Protein AF-A0A6A5W0L9-F1 (afdb_monomer_lite)

Sequence (221 aa):
MARLLSVLLVLFHLSFSFGQDLVSASIAQDTSYLNQKECVKNCIWGSNDLMPGIGCSSPWINECLCRADQAPPASRFLTSCVRSGCGSSASDDISRAVSVYDGYCVGAGFTDAHGAPAETTPPNTDPQAPTVTQVTLVTETAKTGSASSQSSATSVLSIPPVTRHITSTIRVYPSETAQSPPRSAGLTQSDKIALILGLVIGLPGTVATIWMCCYAIRRRI

Structure (mmCIF, N/CA/C/O backbone):
data_AF-A0A6A5W0L9-F1
#
_entry.id   AF-A0A6A5W0L9-F1
#
loop_
_atom_site.group_PDB
_atom_site.id
_atom_site.type_symbol
_atom_site.label_atom_id
_atom_site.label_alt_id
_atom_site.label_comp_id
_atom_site.label_asym_id
_atom_site.label_entity_id
_atom_site.label_seq_id
_atom_site.pdbx_PDB_ins_code
_atom_site.Cartn_x
_atom_site.Cartn_y
_atom_site.Cartn_z
_atom_site.occupancy
_atom_site.B_iso_or_equiv
_atom_site.auth_seq_id
_atom_site.auth_comp_id
_atom_site.auth_asym_id
_atom_site.auth_atom_id
_atom_site.pdbx_PDB_model_num
ATOM 1 N N . MET A 1 1 ? -37.786 8.074 40.799 1.00 61.06 1 MET A N 1
ATOM 2 C CA . MET A 1 1 ? -36.362 8.356 40.492 1.00 61.06 1 MET A CA 1
ATOM 3 C C . MET A 1 1 ? -35.609 7.134 39.960 1.00 61.06 1 MET A C 1
ATOM 5 O O . MET A 1 1 ? -35.019 7.250 38.899 1.00 61.06 1 MET A O 1
ATOM 9 N N . ALA A 1 2 ? -35.693 5.949 40.585 1.00 65.06 2 ALA A N 1
ATOM 10 C CA . ALA A 1 2 ? -34.985 4.743 40.111 1.00 65.06 2 ALA A CA 1
ATOM 11 C C . ALA A 1 2 ? -35.317 4.311 38.662 1.00 65.06 2 ALA A C 1
ATOM 13 O O . ALA A 1 2 ? -34.423 3.941 37.912 1.00 65.06 2 ALA A O 1
ATOM 14 N N . ARG A 1 3 ? -36.583 4.428 38.228 1.00 68.19 3 ARG A N 1
ATOM 15 C CA . ARG A 1 3 ? -36.984 4.075 36.852 1.00 68.19 3 ARG A CA 1
ATOM 16 C C . ARG A 1 3 ? -36.471 5.041 35.779 1.00 68.19 3 ARG A C 1
ATOM 18 O O . ARG A 1 3 ? -36.248 4.615 34.657 1.00 68.19 3 ARG A O 1
ATOM 25 N N . LEU A 1 4 ? -36.239 6.309 36.129 1.00 69.19 4 LEU A N 1
ATOM 26 C CA . LEU A 1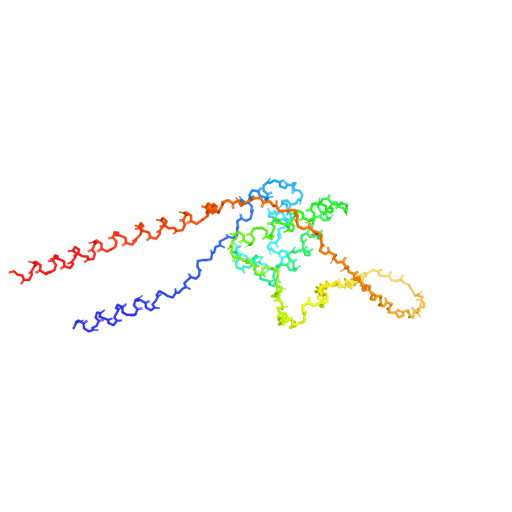 4 ? -35.675 7.301 35.206 1.00 69.19 4 LEU A CA 1
ATOM 27 C C . LEU A 1 4 ? -34.184 7.020 34.947 1.00 69.19 4 LEU A C 1
ATOM 29 O O . LEU A 1 4 ? -33.703 7.176 33.831 1.00 69.19 4 LEU A O 1
ATOM 33 N N . LEU A 1 5 ? -33.477 6.542 35.979 1.00 70.56 5 LEU A N 1
ATOM 34 C CA . LEU A 1 5 ? -32.054 6.208 35.920 1.00 70.56 5 LEU A CA 1
ATOM 35 C C . LEU A 1 5 ? -31.779 4.972 35.044 1.00 70.56 5 LEU A C 1
ATOM 37 O O . LEU A 1 5 ? -30.827 4.975 34.271 1.00 70.56 5 LEU A O 1
ATOM 41 N N . SER A 1 6 ? -32.633 3.941 35.115 1.00 71.88 6 SER A N 1
ATOM 42 C CA . SER A 1 6 ? -32.522 2.760 34.240 1.00 71.88 6 SER A CA 1
ATOM 43 C C . SER A 1 6 ? -32.757 3.093 32.767 1.00 71.88 6 SER A C 1
ATOM 45 O O . SER A 1 6 ? -32.060 2.558 31.914 1.00 71.88 6 SER A O 1
ATOM 47 N N . VAL A 1 7 ? -33.700 3.989 32.458 1.00 77.12 7 VAL A N 1
ATOM 48 C CA . VAL A 1 7 ? -33.964 4.410 31.070 1.00 77.12 7 VAL A CA 1
ATOM 49 C C . VAL A 1 7 ? -32.792 5.224 30.512 1.00 77.12 7 VAL A C 1
ATOM 51 O O . VAL A 1 7 ? -32.382 4.998 29.378 1.00 77.12 7 VAL A O 1
ATOM 54 N N . LEU A 1 8 ? -32.191 6.101 31.325 1.00 72.50 8 LEU A N 1
ATOM 55 C CA . LEU A 1 8 ? -30.981 6.847 30.958 1.00 72.50 8 LEU A CA 1
ATOM 56 C C . LEU A 1 8 ? -29.769 5.934 30.721 1.00 72.50 8 LEU A C 1
ATOM 58 O O . LEU A 1 8 ? -29.042 6.154 29.760 1.00 72.50 8 LEU A O 1
ATOM 62 N N . LEU A 1 9 ? -29.577 4.888 31.533 1.00 68.12 9 LEU A N 1
ATOM 63 C CA . LEU A 1 9 ? -28.501 3.906 31.333 1.00 68.12 9 LEU A CA 1
ATOM 64 C C . LEU A 1 9 ? -28.679 3.099 30.040 1.00 68.12 9 LEU A C 1
ATOM 66 O O . LEU A 1 9 ? -27.716 2.909 29.303 1.00 68.12 9 LEU A O 1
ATOM 70 N N . VAL A 1 10 ? -29.905 2.669 29.725 1.00 70.31 10 VAL A N 1
ATOM 71 C CA . VAL A 1 10 ? -30.193 1.942 28.476 1.00 70.31 10 VAL A CA 1
ATOM 72 C C . VAL A 1 10 ? -29.987 2.843 27.249 1.00 70.31 10 VAL A C 1
ATOM 74 O O . VAL A 1 10 ? -29.389 2.405 26.270 1.00 70.31 10 VAL A O 1
ATOM 77 N N . LEU A 1 11 ? -30.384 4.120 27.315 1.00 63.19 11 LEU A N 1
ATOM 78 C CA . LEU A 1 11 ? -30.130 5.109 26.255 1.00 63.19 11 LEU A CA 1
ATOM 79 C C . LEU A 1 11 ? -28.637 5.444 26.095 1.00 63.19 11 LEU A C 1
ATOM 81 O O . LEU A 1 11 ? -28.176 5.648 24.972 1.00 63.19 11 LEU A O 1
ATOM 85 N N . PHE A 1 12 ? -27.864 5.439 27.185 1.00 59.56 12 PHE A N 1
ATOM 86 C CA . PHE A 1 12 ? -26.412 5.637 27.138 1.00 59.56 12 PHE A CA 1
ATOM 87 C C . PHE A 1 12 ? -25.694 4.434 26.503 1.00 59.56 12 PHE A C 1
ATOM 89 O O . PHE A 1 12 ? -24.759 4.616 25.729 1.00 59.56 12 PHE A O 1
ATOM 96 N N . HIS A 1 13 ? -26.180 3.209 26.742 1.00 53.19 13 HIS A N 1
ATOM 97 C CA . HIS A 1 13 ? -25.672 2.002 26.080 1.00 53.19 13 HIS A CA 1
ATOM 98 C C . HIS A 1 13 ? -26.071 1.903 24.597 1.00 53.19 13 HIS A C 1
ATOM 100 O O . HIS A 1 13 ? -25.273 1.423 23.799 1.00 53.19 13 HIS A O 1
ATOM 106 N N . LEU A 1 14 ? -27.250 2.399 24.203 1.00 51.88 14 LEU A N 1
ATOM 107 C CA . LEU A 1 14 ? -27.669 2.475 22.790 1.00 51.88 14 LEU A CA 1
ATOM 108 C C . LEU A 1 14 ? -26.898 3.542 21.990 1.00 51.88 14 LEU A C 1
ATOM 110 O O . LEU A 1 14 ? -26.767 3.427 20.774 1.00 51.88 14 LEU A O 1
ATOM 114 N N . SER A 1 15 ? -26.355 4.557 22.668 1.00 48.75 15 SER A N 1
ATOM 115 C CA . SER A 1 15 ? -25.522 5.602 22.052 1.00 48.75 15 SER A CA 1
ATOM 116 C C . SER A 1 15 ? -24.094 5.143 21.743 1.00 48.75 15 SER A C 1
ATOM 118 O O . SER A 1 15 ? -23.400 5.814 20.984 1.00 48.75 15 SER A O 1
ATOM 120 N N . PHE A 1 16 ? -23.659 3.986 22.262 1.00 45.16 16 PHE A N 1
ATOM 121 C CA . PHE A 1 16 ? -22.424 3.321 21.829 1.00 45.16 16 PHE A CA 1
ATOM 122 C C . PHE A 1 16 ? -22.674 2.603 20.493 1.00 45.16 16 PHE A C 1
ATOM 124 O O . PHE A 1 16 ? -22.511 1.396 20.338 1.00 45.16 16 PHE A O 1
ATOM 131 N N . SER A 1 17 ? -23.162 3.369 19.519 1.00 46.75 17 SER A N 1
ATOM 132 C CA . SER A 1 17 ? -23.171 2.957 18.126 1.00 46.75 17 SER A CA 1
ATOM 133 C C . SER A 1 17 ? -21.722 2.777 17.692 1.00 46.75 17 SER A C 1
ATOM 135 O O . SER A 1 17 ? -20.875 3.607 18.014 1.00 46.75 17 SER A O 1
ATOM 137 N N . PHE A 1 18 ? -21.453 1.675 16.998 1.00 47.88 18 PHE A N 1
ATOM 138 C CA . PHE A 1 18 ? -20.176 1.329 16.388 1.00 47.88 18 PHE A CA 1
ATOM 139 C C . PHE A 1 18 ? -19.657 2.496 15.535 1.00 47.88 18 PHE A C 1
ATOM 141 O O . PHE A 1 18 ? -19.944 2.585 14.343 1.00 47.88 18 PHE A O 1
ATOM 148 N N . GLY A 1 19 ? -18.889 3.406 16.134 1.00 47.59 19 GLY A N 1
ATOM 149 C CA . GLY A 1 19 ? -17.896 4.149 15.382 1.00 47.59 19 GLY A CA 1
ATOM 150 C C . GLY A 1 19 ? -16.931 3.089 14.891 1.00 47.59 19 GLY A C 1
ATOM 151 O O . GLY A 1 19 ? -16.200 2.522 15.697 1.00 47.59 19 GLY A O 1
ATOM 152 N N . GLN A 1 20 ? -17.011 2.719 13.614 1.00 52.75 20 GLN A N 1
ATOM 153 C CA . GLN A 1 20 ? -15.938 1.935 13.029 1.00 52.75 20 GLN A CA 1
ATOM 154 C C . GLN A 1 20 ? -14.685 2.781 13.208 1.00 52.75 20 GLN A C 1
ATOM 156 O O . GLN A 1 20 ? -14.628 3.896 12.687 1.00 52.75 20 GLN A O 1
ATOM 161 N N . ASP A 1 21 ? -13.753 2.305 14.033 1.00 63.34 21 ASP A N 1
ATOM 162 C CA . ASP A 1 21 ? -12.452 2.933 14.195 1.00 63.34 21 ASP A CA 1
ATOM 163 C C . ASP A 1 21 ? -11.832 2.996 12.802 1.00 63.34 21 ASP A C 1
ATOM 165 O O . ASP A 1 21 ? -11.384 1.993 12.246 1.00 63.34 21 ASP A O 1
ATOM 169 N N . LEU A 1 22 ? -11.902 4.176 12.187 1.00 77.88 22 LEU A N 1
ATOM 170 C CA . LEU A 1 22 ? -11.344 4.415 10.872 1.00 77.88 22 LEU A CA 1
ATOM 171 C C . LEU A 1 22 ? -9.829 4.326 11.012 1.00 77.88 22 LEU A C 1
ATOM 173 O O . LEU A 1 22 ? -9.172 5.267 11.455 1.00 77.88 22 LEU A O 1
ATOM 177 N N . VAL A 1 23 ? -9.282 3.163 10.667 1.00 90.50 23 VAL A N 1
ATOM 178 C CA . VAL A 1 23 ? -7.841 2.941 10.700 1.00 90.50 23 VAL A CA 1
ATOM 179 C C . VAL A 1 23 ? -7.221 3.688 9.527 1.00 90.50 23 VAL A C 1
ATOM 181 O O . VAL A 1 23 ? -7.486 3.383 8.359 1.00 90.50 23 VAL A O 1
ATOM 184 N N . SER A 1 24 ? -6.398 4.684 9.849 1.00 93.25 24 SER A N 1
ATOM 185 C CA . SER A 1 24 ? -5.628 5.430 8.860 1.00 93.25 24 SER A CA 1
ATOM 186 C C . SER A 1 24 ? -4.713 4.501 8.069 1.00 93.25 24 SER A C 1
ATOM 188 O O . SER A 1 24 ? -4.060 3.620 8.636 1.00 93.25 24 SER A O 1
ATOM 190 N N . ALA A 1 25 ? -4.624 4.745 6.766 1.00 94.38 25 ALA A N 1
ATOM 191 C CA . ALA A 1 25 ? -3.699 4.041 5.902 1.00 94.38 25 ALA A CA 1
ATOM 192 C C . ALA A 1 25 ? -2.249 4.405 6.246 1.00 94.38 25 ALA A C 1
ATOM 194 O O . ALA A 1 25 ? -1.891 5.560 6.479 1.00 94.38 25 ALA A O 1
ATOM 195 N N . SER A 1 26 ? -1.425 3.369 6.324 1.00 94.94 26 SER A N 1
ATOM 196 C CA . SER A 1 26 ? -0.083 3.382 6.908 1.00 94.94 26 SER A CA 1
ATOM 197 C C . SER A 1 26 ? 0.909 2.549 6.097 1.00 94.94 26 SER A C 1
ATOM 199 O O . SER A 1 26 ? 1.955 2.162 6.611 1.00 94.94 26 SER A O 1
ATOM 201 N N . ILE A 1 27 ? 0.618 2.305 4.816 1.00 95.12 27 ILE A N 1
ATOM 202 C CA . ILE A 1 27 ? 1.470 1.517 3.911 1.00 95.12 27 ILE A CA 1
ATOM 203 C C . ILE A 1 27 ? 2.907 2.052 3.836 1.00 95.12 27 ILE A C 1
ATOM 205 O O . ILE A 1 27 ? 3.847 1.274 3.722 1.00 95.12 27 ILE A O 1
ATOM 209 N N . ALA A 1 28 ? 3.105 3.363 4.011 1.00 94.94 28 ALA A N 1
ATOM 210 C CA . ALA A 1 28 ? 4.432 3.975 4.064 1.00 94.94 28 ALA A CA 1
ATOM 211 C C . ALA A 1 28 ? 5.293 3.541 5.266 1.00 94.94 28 ALA A C 1
ATOM 213 O O . ALA A 1 28 ? 6.505 3.757 5.266 1.00 94.94 28 ALA A O 1
ATOM 214 N N . GLN A 1 29 ? 4.677 2.963 6.299 1.00 94.81 29 GLN A N 1
ATOM 215 C CA . GLN A 1 29 ? 5.356 2.407 7.471 1.00 94.81 29 GLN A CA 1
ATOM 216 C C . GLN A 1 29 ? 5.641 0.904 7.317 1.00 94.81 29 GLN A C 1
ATOM 218 O O . GLN A 1 29 ? 6.328 0.326 8.159 1.00 94.81 29 GLN A O 1
ATOM 223 N N . ASP A 1 30 ? 5.134 0.260 6.260 1.00 93.88 30 ASP A N 1
ATOM 224 C CA . ASP A 1 30 ? 5.372 -1.159 6.017 1.00 93.88 30 ASP A CA 1
ATOM 225 C C . ASP A 1 30 ? 6.822 -1.407 5.573 1.00 93.88 30 ASP A C 1
ATOM 227 O O . ASP A 1 30 ? 7.390 -0.687 4.745 1.00 93.88 30 ASP A O 1
ATOM 231 N N . THR A 1 31 ? 7.440 -2.468 6.093 1.00 94.88 31 THR A N 1
ATOM 232 C CA . THR A 1 31 ? 8.831 -2.810 5.749 1.00 94.88 31 THR A CA 1
ATOM 233 C C . THR A 1 31 ? 8.986 -3.123 4.256 1.00 94.88 31 THR A C 1
ATOM 235 O O . THR A 1 31 ? 10.006 -2.791 3.646 1.00 94.88 31 THR A O 1
ATOM 238 N N . SER A 1 32 ? 7.966 -3.713 3.635 1.00 93.44 32 SER A N 1
ATOM 239 C CA . SER A 1 32 ? 7.950 -4.045 2.209 1.00 93.44 32 SER A CA 1
ATOM 240 C C . SER A 1 32 ? 7.946 -2.789 1.343 1.00 93.44 32 SER A C 1
ATOM 242 O O . SER A 1 32 ? 8.598 -2.787 0.299 1.00 93.44 32 SER A O 1
ATOM 244 N N . TYR A 1 33 ? 7.285 -1.715 1.791 1.00 96.56 33 TYR A N 1
ATOM 245 C CA . TYR A 1 33 ? 7.349 -0.391 1.167 1.00 96.56 33 TYR A CA 1
ATOM 246 C C . TYR A 1 33 ? 8.732 0.250 1.345 1.00 96.56 33 TYR A C 1
ATOM 248 O O . TYR A 1 33 ? 9.332 0.729 0.378 1.00 96.56 33 TYR A O 1
ATOM 256 N N . LEU A 1 34 ? 9.284 0.220 2.564 1.00 96.19 34 LEU A N 1
ATOM 257 C CA . LEU A 1 34 ? 10.583 0.836 2.868 1.00 96.19 34 LEU A CA 1
ATOM 258 C C . LEU A 1 34 ? 11.739 0.231 2.055 1.00 96.19 34 LEU A C 1
ATOM 260 O O . LEU A 1 34 ? 12.687 0.947 1.723 1.00 96.19 34 LEU A O 1
ATOM 264 N N . ASN A 1 35 ? 11.629 -1.040 1.671 1.00 96.69 35 ASN A N 1
ATOM 265 C CA . ASN A 1 35 ? 12.611 -1.740 0.840 1.00 96.69 35 ASN A CA 1
ATOM 266 C C . ASN A 1 35 ? 12.468 -1.484 -0.674 1.00 96.69 35 ASN A C 1
ATOM 268 O O . ASN A 1 35 ? 13.272 -1.997 -1.455 1.00 96.69 35 ASN A O 1
ATOM 272 N N . GLN A 1 36 ? 11.473 -0.707 -1.116 1.00 96.62 36 GLN A N 1
ATOM 273 C CA . GLN A 1 36 ? 11.304 -0.390 -2.535 1.00 96.62 36 GLN A CA 1
ATOM 274 C C . GLN A 1 36 ? 12.261 0.705 -3.023 1.00 96.62 36 GLN A C 1
ATOM 276 O O . GLN A 1 36 ? 12.764 1.532 -2.257 1.00 96.62 36 GLN A O 1
ATOM 281 N N . LYS A 1 37 ? 12.467 0.737 -4.344 1.00 96.44 37 LYS A N 1
ATOM 282 C CA . LYS A 1 37 ? 13.129 1.856 -5.027 1.00 96.44 37 LYS A CA 1
ATOM 283 C C . LYS A 1 37 ? 12.310 3.135 -4.867 1.00 96.44 37 LYS A C 1
ATOM 285 O O . LYS A 1 37 ? 11.084 3.092 -4.796 1.00 96.44 37 LYS A O 1
ATOM 290 N N . GLU A 1 38 ? 12.983 4.277 -4.928 1.00 96.56 38 GLU A N 1
ATOM 291 C CA . GLU A 1 38 ? 12.345 5.587 -4.765 1.00 96.56 38 GLU A CA 1
ATOM 292 C C . GLU A 1 38 ? 11.230 5.853 -5.787 1.00 96.56 38 GLU A C 1
ATOM 294 O O . GLU A 1 38 ? 10.170 6.369 -5.450 1.00 96.56 38 GLU A O 1
ATOM 299 N N . CYS A 1 39 ? 11.417 5.428 -7.038 1.00 96.62 39 CYS A N 1
ATOM 300 C CA . CYS A 1 39 ? 10.395 5.578 -8.073 1.00 96.62 39 CYS A CA 1
ATOM 301 C C . CYS A 1 39 ? 9.110 4.778 -7.766 1.00 96.62 39 CYS A C 1
ATOM 303 O O . CYS A 1 39 ? 8.020 5.239 -8.086 1.00 96.62 39 CYS A O 1
ATOM 305 N N . VAL A 1 40 ? 9.222 3.621 -7.098 1.00 97.56 40 VAL A N 1
ATOM 306 C CA . VAL A 1 40 ? 8.075 2.808 -6.657 1.00 97.56 40 VAL A CA 1
ATOM 307 C C . VAL A 1 40 ? 7.427 3.430 -5.425 1.00 97.56 40 VAL A C 1
ATOM 309 O O . VAL A 1 40 ? 6.205 3.549 -5.374 1.00 97.56 40 VAL A O 1
ATOM 312 N N . LYS A 1 41 ? 8.233 3.886 -4.458 1.00 97.25 41 LYS A N 1
ATOM 313 C CA . LYS A 1 41 ? 7.742 4.597 -3.269 1.00 97.25 41 LYS A CA 1
ATOM 314 C C . LYS A 1 41 ? 6.883 5.797 -3.652 1.00 97.25 41 LYS A C 1
ATOM 316 O O . LYS A 1 41 ? 5.773 5.928 -3.151 1.00 97.25 41 LYS A O 1
ATOM 321 N N . ASN A 1 42 ? 7.333 6.582 -4.631 1.00 96.50 42 ASN A N 1
ATOM 322 C CA . ASN A 1 42 ? 6.590 7.733 -5.145 1.00 96.50 42 ASN A CA 1
ATOM 323 C C . ASN A 1 42 ? 5.235 7.392 -5.779 1.00 96.50 42 ASN A C 1
ATOM 325 O O . ASN A 1 42 ? 4.367 8.263 -5.809 1.00 96.50 42 ASN A O 1
ATOM 329 N N . CYS A 1 43 ? 5.067 6.165 -6.279 1.00 97.56 43 CYS A N 1
ATOM 330 C CA . CYS A 1 43 ? 3.805 5.660 -6.820 1.00 97.56 43 CYS A CA 1
ATOM 331 C C . CYS A 1 43 ? 2.870 5.084 -5.757 1.00 97.56 43 CYS A C 1
ATOM 333 O O . CYS A 1 43 ? 1.664 5.045 -5.960 1.00 97.56 43 CYS A O 1
ATOM 335 N N . ILE A 1 44 ? 3.414 4.576 -4.650 1.00 96.44 44 ILE A N 1
ATOM 336 C CA . ILE A 1 44 ? 2.606 3.985 -3.579 1.00 96.44 44 ILE A CA 1
ATOM 337 C C . ILE A 1 44 ? 2.179 5.057 -2.577 1.00 96.44 44 ILE A C 1
ATOM 339 O O . ILE A 1 44 ? 1.033 5.048 -2.146 1.00 96.44 44 ILE A O 1
ATOM 343 N N . TRP A 1 45 ? 3.100 5.945 -2.190 1.00 94.00 45 TRP A N 1
ATOM 344 C CA . TRP A 1 45 ? 2.890 6.941 -1.140 1.00 94.00 45 TRP A CA 1
ATOM 345 C C . TRP A 1 45 ? 3.846 8.136 -1.300 1.00 94.00 45 TRP A C 1
ATOM 347 O O . TRP A 1 45 ? 4.794 8.321 -0.533 1.00 94.00 45 TRP A O 1
ATOM 357 N N . GLY A 1 46 ? 3.633 8.943 -2.341 1.00 90.06 46 GLY A N 1
ATOM 358 C CA . GLY A 1 46 ? 4.490 10.094 -2.647 1.00 90.06 46 GLY A CA 1
ATOM 359 C C . GLY A 1 46 ? 3.833 11.103 -3.583 1.00 90.06 46 GLY A C 1
ATOM 360 O O . GLY A 1 46 ? 2.659 11.417 -3.435 1.00 90.06 46 GLY A O 1
ATOM 361 N N . SER A 1 47 ? 4.579 11.659 -4.542 1.00 86.69 47 SER A N 1
ATOM 362 C CA . SER A 1 47 ? 4.029 12.690 -5.443 1.00 86.69 47 SER A CA 1
ATOM 363 C C . SER A 1 47 ? 2.976 12.162 -6.423 1.00 86.69 47 SER A C 1
ATOM 365 O O . SER A 1 47 ? 2.105 12.923 -6.834 1.00 86.69 47 SER A O 1
ATOM 367 N N . ASN A 1 48 ? 3.042 10.878 -6.788 1.00 89.38 48 ASN A N 1
ATOM 368 C CA . ASN A 1 48 ? 2.058 10.202 -7.635 1.00 89.38 48 ASN A CA 1
ATOM 369 C C . ASN A 1 48 ? 1.301 9.175 -6.788 1.00 89.38 48 ASN A C 1
ATOM 371 O O . ASN A 1 48 ? 1.329 7.982 -7.074 1.00 89.38 48 ASN A O 1
ATOM 375 N N . ASP A 1 49 ? 0.711 9.656 -5.697 1.00 92.25 49 A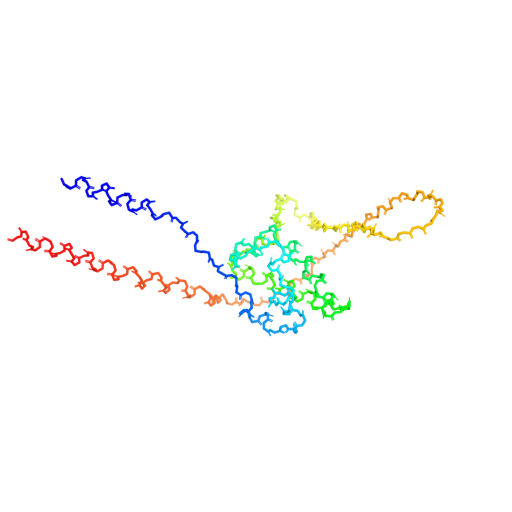SP A N 1
ATOM 376 C CA . ASP A 1 49 ? 0.130 8.830 -4.646 1.00 92.25 49 ASP A CA 1
ATOM 377 C C . ASP A 1 49 ? -0.995 7.914 -5.155 1.00 92.25 49 ASP A C 1
ATOM 379 O O . ASP A 1 49 ? -1.875 8.326 -5.921 1.00 92.25 49 ASP A O 1
ATOM 383 N N . LEU A 1 50 ? -0.975 6.670 -4.679 1.00 96.31 50 LEU A N 1
ATOM 384 C CA . LEU A 1 50 ? -1.951 5.642 -5.006 1.00 96.31 50 LEU A CA 1
ATOM 385 C C . LEU A 1 50 ? -3.357 6.053 -4.573 1.00 96.31 50 LEU A C 1
ATOM 387 O O . LEU A 1 50 ? -4.302 5.867 -5.335 1.00 96.31 50 LEU A O 1
ATOM 391 N N . MET A 1 51 ? -3.489 6.640 -3.380 1.00 95.88 51 MET A N 1
ATOM 392 C CA . MET A 1 51 ? -4.779 7.008 -2.788 1.00 95.88 51 MET A CA 1
ATOM 393 C C . MET A 1 51 ? -5.638 7.891 -3.710 1.00 95.88 51 MET A C 1
ATOM 395 O O . MET A 1 51 ? -6.723 7.457 -4.109 1.00 95.88 51 MET A O 1
ATOM 399 N N . PRO A 1 52 ? -5.187 9.088 -4.127 1.00 95.75 52 PRO A N 1
ATOM 400 C CA . PRO A 1 52 ? -5.935 9.884 -5.094 1.00 95.75 52 PRO A CA 1
ATOM 401 C C . PRO A 1 52 ? -6.015 9.200 -6.467 1.00 95.75 52 PRO A C 1
ATOM 403 O O . PRO A 1 52 ? -7.019 9.359 -7.162 1.00 95.75 52 PRO A O 1
ATOM 406 N N . GLY A 1 53 ? -5.004 8.409 -6.843 1.00 95.06 53 GLY A N 1
ATOM 407 C CA . GLY A 1 53 ? -4.958 7.655 -8.098 1.00 95.06 53 GLY A CA 1
ATOM 408 C C . GLY A 1 53 ? -6.093 6.645 -8.284 1.00 95.06 53 GLY A C 1
ATOM 409 O O . GLY A 1 53 ? -6.524 6.410 -9.414 1.00 95.06 53 GLY A O 1
ATOM 410 N N . ILE A 1 54 ? -6.613 6.093 -7.186 1.00 95.94 54 ILE A N 1
ATOM 411 C CA . ILE A 1 54 ? -7.760 5.168 -7.172 1.00 95.94 54 ILE A CA 1
ATOM 412 C C . ILE A 1 54 ? -9.071 5.837 -6.728 1.00 95.94 54 ILE A C 1
ATOM 414 O O . ILE A 1 54 ? -10.095 5.175 -6.573 1.00 95.94 54 ILE A O 1
ATOM 418 N N . GLY A 1 55 ? -9.067 7.162 -6.554 1.00 95.69 55 GLY A N 1
ATOM 419 C CA . GLY A 1 55 ? -10.251 7.934 -6.175 1.00 95.69 55 GLY A CA 1
ATOM 420 C C . GLY A 1 55 ? -10.541 7.967 -4.672 1.00 95.69 55 GLY A C 1
ATOM 421 O O . GLY A 1 55 ? -11.629 8.385 -4.277 1.00 95.69 55 GLY A O 1
ATOM 422 N N . CYS A 1 56 ? -9.589 7.569 -3.826 1.00 95.12 56 CYS A N 1
ATOM 423 C CA . CYS A 1 56 ? -9.698 7.773 -2.387 1.00 95.12 56 CYS A CA 1
ATOM 424 C C . CYS A 1 56 ? -9.391 9.228 -2.017 1.00 95.12 56 CYS A C 1
ATOM 426 O O . CYS A 1 56 ? -8.374 9.799 -2.411 1.00 95.12 56 CYS A O 1
ATOM 428 N N . SER A 1 57 ? -10.270 9.832 -1.218 1.00 93.94 57 SER A N 1
ATOM 429 C CA . SER A 1 57 ? -10.100 11.181 -0.676 1.00 93.94 57 SER A CA 1
ATOM 430 C C . SER A 1 57 ? -9.590 11.154 0.765 1.00 93.94 57 SER A C 1
ATOM 432 O O . SER A 1 57 ? -9.672 10.139 1.448 1.00 93.94 57 SER A O 1
ATOM 434 N N . SER A 1 58 ? -9.088 12.293 1.246 1.00 90.81 58 SER A N 1
ATOM 435 C CA . SER A 1 58 ? -8.776 12.474 2.669 1.00 90.81 58 SER A CA 1
ATOM 436 C C . SER A 1 58 ? -10.058 12.383 3.523 1.00 90.81 58 SER A C 1
ATOM 438 O O . SER A 1 58 ? -11.075 12.949 3.107 1.00 90.81 58 SER A O 1
ATOM 440 N N . PRO A 1 59 ? -10.042 11.716 4.695 1.00 91.69 59 PRO A N 1
ATOM 441 C CA . PRO A 1 59 ? -8.886 11.089 5.343 1.00 91.69 59 PRO A CA 1
ATOM 442 C C . PRO A 1 59 ? -8.457 9.779 4.670 1.00 91.69 59 PRO A C 1
ATOM 444 O O . PRO A 1 59 ? -9.284 8.976 4.249 1.00 91.69 59 PRO A O 1
ATOM 447 N N . TRP A 1 60 ? -7.145 9.551 4.593 1.00 93.75 60 TRP A N 1
ATOM 448 C CA . TRP A 1 60 ? -6.593 8.336 4.002 1.00 93.75 60 TRP A CA 1
ATOM 449 C C . TRP A 1 60 ? -6.768 7.152 4.949 1.00 93.75 60 TRP A C 1
ATOM 451 O O . TRP A 1 60 ? -6.067 7.046 5.953 1.00 93.75 60 TRP A O 1
ATOM 461 N N . ILE A 1 61 ? -7.717 6.276 4.632 1.00 95.31 61 ILE A N 1
ATOM 462 C CA . ILE A 1 61 ? -8.155 5.162 5.481 1.00 95.31 61 ILE A CA 1
ATOM 463 C C . ILE A 1 61 ? -8.050 3.828 4.743 1.00 95.31 61 ILE A C 1
ATOM 465 O O . ILE A 1 61 ? -8.236 3.765 3.522 1.00 95.31 61 ILE A O 1
ATOM 469 N N . ASN A 1 62 ? -7.818 2.753 5.496 1.00 94.38 62 ASN A N 1
ATOM 470 C CA . ASN A 1 62 ? -7.715 1.399 4.943 1.00 94.38 62 ASN A CA 1
ATOM 471 C C . ASN A 1 62 ? -9.000 0.933 4.267 1.00 94.38 62 ASN A C 1
ATOM 473 O O . ASN A 1 62 ? -8.934 0.281 3.233 1.00 94.38 62 ASN A O 1
ATOM 477 N N . GLU A 1 63 ? -10.155 1.350 4.784 1.00 93.06 63 GLU A N 1
ATOM 478 C CA . GLU A 1 63 ? -11.465 1.025 4.210 1.00 93.06 63 GLU A CA 1
ATOM 479 C C . GLU A 1 63 ? -11.617 1.497 2.755 1.00 93.06 63 GLU A C 1
ATOM 481 O O . GLU A 1 63 ? -12.338 0.891 1.968 1.00 93.06 63 GLU A O 1
ATOM 486 N N . CYS A 1 64 ? -10.937 2.582 2.369 1.00 94.69 64 CYS A N 1
ATOM 487 C CA . CYS A 1 64 ? -10.902 3.001 0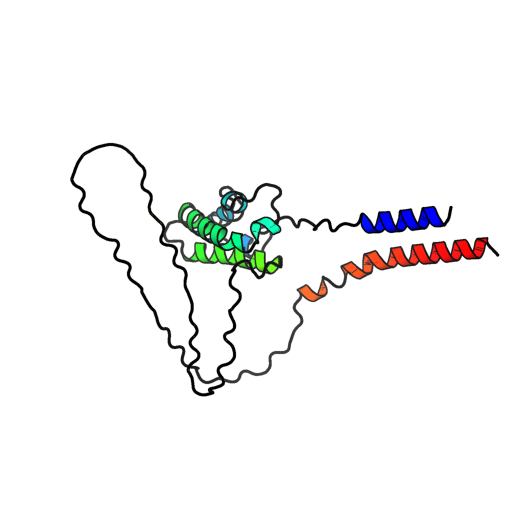.973 1.00 94.69 64 CYS A CA 1
ATOM 488 C C . CYS A 1 64 ? -9.778 2.300 0.213 1.00 94.69 64 CYS A C 1
ATOM 490 O O . CYS A 1 64 ? -10.019 1.757 -0.855 1.00 94.69 64 CYS A O 1
ATOM 492 N N . LEU A 1 65 ? -8.562 2.277 0.765 1.00 95.25 65 LEU A N 1
ATOM 493 C CA . LEU A 1 65 ? -7.392 1.734 0.075 1.00 95.25 65 LEU A CA 1
ATOM 494 C C . LEU A 1 65 ? -7.528 0.237 -0.254 1.00 95.25 65 LEU A C 1
ATOM 496 O O . LEU A 1 65 ? -7.143 -0.200 -1.336 1.00 95.25 65 LEU A O 1
ATOM 500 N N . CYS A 1 66 ? -8.065 -0.542 0.682 1.00 95.88 66 CYS A N 1
ATOM 501 C CA . CYS A 1 66 ? -8.001 -2.002 0.686 1.00 95.88 66 CYS A CA 1
ATOM 502 C C . CYS A 1 66 ? -9.332 -2.697 0.394 1.00 95.88 66 CYS A C 1
ATOM 504 O O . CYS A 1 66 ? -9.457 -3.909 0.568 1.00 95.88 66 CYS A O 1
ATOM 506 N N . ARG A 1 67 ? -10.336 -1.948 -0.065 1.00 93.50 67 ARG A N 1
ATOM 507 C CA . ARG A 1 67 ? -11.626 -2.518 -0.454 1.00 93.50 67 ARG A CA 1
ATOM 508 C C . ARG A 1 67 ? -11.468 -3.445 -1.666 1.00 93.50 67 ARG A C 1
ATOM 510 O O . ARG A 1 67 ? -10.650 -3.196 -2.547 1.00 93.50 67 ARG A O 1
ATOM 517 N N . ALA A 1 68 ? -12.272 -4.501 -1.739 1.00 90.75 68 ALA A N 1
ATOM 518 C CA . ALA A 1 68 ? -12.191 -5.511 -2.803 1.00 90.75 68 ALA A CA 1
ATOM 519 C C . ALA A 1 68 ? -12.323 -4.942 -4.231 1.00 90.75 68 ALA A C 1
ATOM 521 O O . ALA A 1 68 ? -11.647 -5.373 -5.161 1.00 90.75 68 ALA A O 1
ATOM 522 N N . ASP A 1 69 ? -13.174 -3.936 -4.419 1.00 91.00 69 ASP A N 1
ATOM 523 C CA . ASP A 1 69 ? -13.356 -3.224 -5.691 1.00 91.00 69 ASP A CA 1
ATOM 524 C C . ASP A 1 69 ? -12.184 -2.292 -6.040 1.00 91.00 69 ASP A C 1
ATOM 526 O O . ASP A 1 69 ? -12.103 -1.822 -7.176 1.00 91.00 69 ASP A O 1
ATOM 530 N N . GLN A 1 70 ? -11.277 -2.030 -5.095 1.00 94.50 70 GLN A N 1
ATOM 531 C CA . GLN A 1 70 ? -10.157 -1.104 -5.256 1.00 94.50 70 GLN A CA 1
ATOM 532 C C . GLN A 1 70 ? -8.864 -1.776 -5.704 1.00 94.50 70 GLN A C 1
ATOM 534 O O . GLN A 1 70 ? -8.019 -1.095 -6.287 1.00 94.50 70 GLN A O 1
ATOM 539 N N . ALA A 1 71 ? -8.723 -3.098 -5.577 1.00 93.50 71 ALA A N 1
ATOM 540 C CA . ALA A 1 71 ? -7.510 -3.748 -6.067 1.00 93.50 71 ALA A CA 1
ATOM 541 C C . ALA A 1 71 ? -7.334 -3.675 -7.592 1.00 93.50 71 ALA A C 1
ATOM 543 O O . ALA A 1 71 ? -6.219 -3.381 -8.032 1.00 93.50 71 ALA A O 1
ATOM 544 N N . PRO A 1 72 ? -8.369 -3.858 -8.444 1.00 94.69 72 P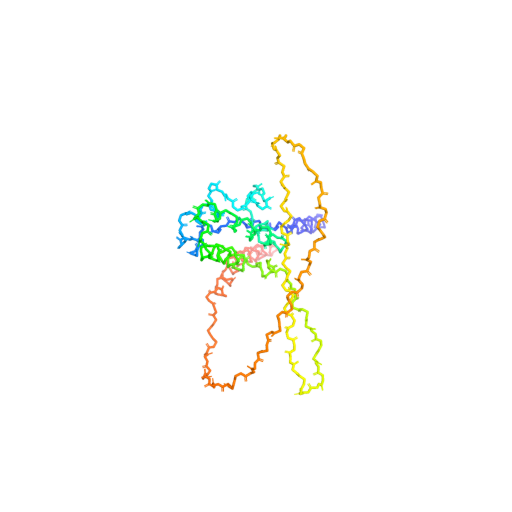RO A N 1
ATOM 545 C CA . PRO A 1 72 ? -8.177 -3.705 -9.885 1.00 94.69 72 PRO A CA 1
ATOM 546 C C . PRO A 1 72 ? -7.797 -2.267 -10.299 1.00 94.69 72 PRO A C 1
ATOM 548 O O . PRO A 1 72 ? -6.882 -2.103 -11.114 1.00 94.69 72 PRO A O 1
ATOM 551 N N . PRO A 1 73 ? -8.436 -1.196 -9.777 1.00 96.44 73 PRO A N 1
ATOM 552 C CA . PRO A 1 73 ? -7.943 0.175 -9.927 1.00 96.44 73 PRO A CA 1
ATOM 553 C C . PRO A 1 73 ? -6.511 0.376 -9.417 1.00 96.44 73 PRO A C 1
ATOM 555 O O . PRO A 1 73 ? -5.697 0.940 -10.149 1.00 96.44 73 PRO A O 1
ATOM 558 N N . ALA A 1 74 ? -6.177 -0.125 -8.224 1.00 96.69 74 ALA A N 1
ATOM 559 C CA . ALA A 1 74 ? -4.854 0.029 -7.623 1.00 96.69 74 ALA A CA 1
ATOM 560 C C . ALA A 1 74 ? -3.758 -0.633 -8.459 1.00 96.69 74 ALA A C 1
ATOM 562 O O . ALA A 1 74 ? -2.761 0.005 -8.792 1.00 96.69 74 ALA A O 1
ATOM 563 N N . SER A 1 75 ? -3.971 -1.873 -8.894 1.00 96.06 75 SER A N 1
ATOM 564 C CA . SER A 1 75 ? -3.030 -2.598 -9.750 1.00 96.06 75 SER A CA 1
ATOM 565 C C . SER A 1 75 ? -2.800 -1.888 -11.091 1.00 96.06 75 SER A C 1
ATOM 567 O O . SER A 1 75 ? -1.655 -1.723 -11.533 1.00 96.06 75 SER A O 1
ATOM 569 N N . ARG A 1 76 ? -3.873 -1.379 -11.720 1.00 97.31 76 ARG A N 1
ATOM 570 C CA . ARG A 1 76 ? -3.777 -0.586 -12.959 1.00 97.31 76 ARG A CA 1
ATOM 571 C C . ARG A 1 76 ? -3.007 0.715 -12.738 1.00 97.31 76 ARG A C 1
ATOM 573 O O . ARG A 1 76 ? -2.122 1.038 -13.537 1.00 97.31 76 ARG A O 1
ATOM 580 N N . PHE A 1 77 ? -3.304 1.429 -11.654 1.00 97.94 77 PHE A N 1
ATOM 581 C CA . PHE A 1 77 ? -2.608 2.659 -11.294 1.00 97.94 77 PHE A CA 1
ATOM 582 C C . PHE A 1 77 ? -1.116 2.410 -11.053 1.00 97.94 77 PHE A C 1
ATOM 584 O O . PHE A 1 77 ? -0.285 3.048 -11.700 1.00 97.94 77 PHE A O 1
ATOM 591 N N . LEU A 1 78 ? -0.765 1.442 -10.201 1.00 97.62 78 LEU A N 1
ATOM 592 C CA . LEU A 1 78 ? 0.625 1.103 -9.881 1.00 97.62 78 LEU A CA 1
ATOM 593 C C . LEU A 1 78 ? 1.396 0.674 -11.128 1.00 97.62 78 LEU A C 1
ATOM 595 O O . LEU A 1 78 ? 2.508 1.146 -11.351 1.00 97.62 78 LEU A O 1
ATOM 599 N N . THR A 1 79 ? 0.790 -0.139 -11.995 1.00 96.62 79 THR A N 1
ATOM 600 C CA . THR A 1 79 ? 1.399 -0.531 -13.274 1.00 96.62 79 THR A CA 1
ATOM 601 C C . THR A 1 79 ? 1.726 0.687 -14.137 1.00 96.62 79 THR A C 1
ATOM 603 O O . THR A 1 79 ? 2.831 0.790 -14.675 1.00 96.62 79 THR A O 1
ATOM 606 N N . SER A 1 80 ? 0.783 1.622 -14.275 1.00 97.19 80 SER A N 1
ATOM 607 C CA . SER A 1 80 ? 0.975 2.833 -15.077 1.00 97.19 80 SER A CA 1
ATOM 608 C C . SER A 1 80 ? 2.010 3.773 -14.455 1.00 97.19 80 SER A C 1
ATOM 610 O O . SER A 1 80 ? 2.923 4.234 -15.143 1.00 97.19 80 SER A O 1
ATOM 612 N N . CYS A 1 81 ? 1.904 4.025 -13.150 1.00 97.75 81 CYS A N 1
ATOM 613 C CA . CYS A 1 81 ? 2.802 4.919 -12.433 1.00 97.75 81 CYS A CA 1
ATOM 614 C C . CYS A 1 81 ? 4.238 4.388 -12.445 1.00 97.75 81 CYS A C 1
ATOM 616 O O . CYS A 1 81 ? 5.155 5.121 -12.809 1.00 97.75 81 CYS A O 1
ATOM 618 N N . VAL A 1 82 ? 4.442 3.101 -12.144 1.00 97.75 82 VAL A N 1
ATOM 619 C CA . VAL A 1 82 ? 5.778 2.492 -12.125 1.00 97.75 82 VAL A CA 1
ATOM 620 C C . VAL A 1 82 ? 6.390 2.472 -13.524 1.00 97.75 82 VAL A C 1
ATOM 622 O O . VAL A 1 82 ? 7.560 2.813 -13.668 1.00 97.75 82 VAL A O 1
ATOM 625 N N . ARG A 1 83 ? 5.622 2.178 -14.582 1.00 96.56 83 ARG A N 1
ATOM 626 C CA . ARG A 1 83 ? 6.138 2.296 -15.960 1.00 96.56 83 ARG A CA 1
ATOM 627 C C . ARG A 1 83 ? 6.604 3.712 -16.287 1.00 96.56 83 ARG A C 1
ATOM 629 O O . ARG A 1 83 ? 7.624 3.873 -16.953 1.00 96.56 83 ARG A O 1
ATOM 636 N N . SER A 1 84 ? 5.869 4.722 -15.825 1.00 96.25 84 SER A N 1
ATOM 637 C CA . SER A 1 84 ? 6.212 6.124 -16.061 1.00 96.25 84 SER A CA 1
ATOM 638 C C . SER A 1 84 ? 7.395 6.598 -15.211 1.00 96.25 84 SER A C 1
ATOM 640 O O . SER A 1 84 ? 8.231 7.348 -15.703 1.00 96.25 84 SER A O 1
ATOM 642 N N . GLY A 1 85 ? 7.461 6.198 -13.940 1.00 94.94 85 GLY A N 1
ATOM 643 C CA . GLY A 1 85 ? 8.441 6.697 -12.971 1.00 94.94 85 GLY A CA 1
ATOM 644 C C . GLY A 1 85 ? 9.724 5.871 -12.883 1.00 94.94 85 GLY A C 1
ATOM 645 O O . GLY A 1 85 ? 10.790 6.423 -12.624 1.00 94.94 85 GLY A O 1
ATOM 646 N N . CYS A 1 86 ? 9.639 4.558 -13.097 1.00 96.00 86 CYS A N 1
ATOM 647 C CA . CYS A 1 86 ? 10.769 3.625 -13.031 1.00 96.00 86 CYS A CA 1
ATOM 648 C C . CYS A 1 86 ? 11.274 3.179 -14.414 1.00 96.00 86 CYS A C 1
ATOM 650 O O . CYS A 1 86 ? 12.349 2.589 -14.506 1.00 96.00 86 CYS A O 1
ATOM 652 N N . GLY A 1 87 ? 10.521 3.458 -15.484 1.00 93.81 87 GLY A N 1
ATOM 653 C CA . GLY A 1 87 ? 10.856 3.095 -16.862 1.00 93.81 87 GLY A CA 1
ATOM 654 C C . GLY A 1 87 ? 10.019 1.939 -17.418 1.00 93.81 87 GLY A C 1
ATOM 655 O O . GLY A 1 87 ? 9.454 1.119 -16.694 1.00 93.81 87 GLY A O 1
ATOM 656 N N . SER A 1 88 ? 9.947 1.846 -18.748 1.00 84.69 88 SER A N 1
ATOM 657 C CA . SER A 1 88 ? 9.061 0.903 -19.449 1.00 84.69 88 SER A CA 1
ATOM 658 C C . SER A 1 88 ? 9.443 -0.574 -19.287 1.00 84.69 88 SER A C 1
ATOM 660 O O . SER A 1 88 ? 8.595 -1.441 -19.482 1.00 84.69 88 SER A O 1
ATOM 662 N N . SER A 1 89 ? 10.695 -0.870 -18.929 1.00 89.38 89 SER A N 1
ATOM 663 C CA . SER A 1 89 ? 11.208 -2.225 -18.671 1.00 89.38 89 SER A CA 1
ATOM 664 C C . SER A 1 89 ? 11.117 -2.652 -17.200 1.00 89.38 89 SER A C 1
ATOM 666 O O . SER A 1 89 ? 11.604 -3.723 -16.849 1.00 89.38 89 SER A O 1
ATOM 668 N N . ALA A 1 90 ? 10.494 -1.849 -16.332 1.00 92.81 90 ALA A N 1
ATOM 669 C CA . ALA A 1 90 ? 10.444 -2.072 -14.888 1.00 92.81 90 ALA A CA 1
ATOM 670 C C . ALA A 1 90 ? 9.410 -3.144 -14.459 1.00 92.81 90 ALA A C 1
ATOM 672 O O . ALA A 1 90 ? 8.646 -2.939 -13.518 1.00 92.81 90 ALA A O 1
ATOM 673 N N . SER A 1 91 ? 9.351 -4.293 -15.145 1.00 94.38 91 SER A N 1
ATOM 674 C CA . SER A 1 91 ? 8.384 -5.374 -14.868 1.00 94.38 91 SER A CA 1
ATOM 675 C C . SER A 1 91 ? 8.473 -5.920 -13.441 1.00 94.38 91 SER A C 1
ATOM 677 O O . SER A 1 91 ? 7.450 -6.179 -12.801 1.00 94.38 91 SER A O 1
ATOM 679 N N . ASP A 1 92 ? 9.694 -6.049 -12.927 1.00 95.62 92 ASP A N 1
ATOM 680 C CA . ASP A 1 92 ? 9.943 -6.534 -11.569 1.00 95.62 92 ASP A CA 1
ATOM 681 C C . ASP A 1 92 ? 9.483 -5.512 -10.529 1.00 95.62 92 ASP A C 1
ATOM 683 O O . ASP A 1 92 ? 8.907 -5.877 -9.506 1.00 95.62 92 ASP A O 1
ATOM 687 N N . ASP A 1 93 ? 9.685 -4.222 -10.807 1.00 97.38 93 ASP A N 1
ATOM 688 C CA . ASP A 1 93 ? 9.255 -3.139 -9.925 1.00 97.38 93 ASP A CA 1
ATOM 689 C C . ASP A 1 93 ? 7.722 -3.018 -9.901 1.00 97.38 93 ASP A C 1
ATOM 691 O O . ASP A 1 93 ? 7.155 -2.772 -8.840 1.00 97.38 93 ASP A O 1
ATOM 695 N N . ILE A 1 94 ? 7.038 -3.267 -11.028 1.00 97.25 94 ILE A N 1
ATOM 696 C CA . ILE A 1 94 ? 5.564 -3.332 -11.086 1.00 97.25 94 ILE A CA 1
ATOM 697 C C . ILE A 1 94 ? 5.058 -4.465 -10.191 1.00 97.25 94 ILE A C 1
ATOM 699 O O . ILE A 1 94 ? 4.190 -4.249 -9.348 1.00 97.25 94 ILE A O 1
ATOM 703 N N . SER A 1 95 ? 5.631 -5.662 -10.346 1.00 96.69 95 SER A N 1
ATOM 704 C CA . SER A 1 95 ? 5.227 -6.843 -9.572 1.00 96.69 95 SER A CA 1
ATOM 705 C C . SER A 1 95 ? 5.443 -6.627 -8.072 1.00 96.69 95 SER A C 1
ATOM 707 O O . SER A 1 95 ? 4.587 -6.971 -7.259 1.00 96.69 95 SER A O 1
ATOM 709 N N . ARG A 1 96 ? 6.562 -5.993 -7.696 1.00 96.12 96 ARG A N 1
ATOM 710 C CA . ARG A 1 96 ? 6.839 -5.608 -6.307 1.00 96.12 96 ARG A CA 1
ATOM 711 C C . ARG A 1 96 ? 5.860 -4.561 -5.790 1.00 96.12 96 ARG A C 1
ATOM 713 O O . ARG A 1 96 ? 5.397 -4.704 -4.667 1.00 96.12 96 ARG A O 1
ATOM 720 N N . ALA A 1 97 ? 5.533 -3.541 -6.582 1.00 97.00 97 ALA A N 1
ATOM 721 C CA . ALA A 1 97 ? 4.600 -2.495 -6.173 1.00 97.00 97 ALA A CA 1
ATOM 722 C C . ALA A 1 97 ? 3.209 -3.064 -5.859 1.00 97.00 97 ALA A C 1
ATOM 724 O O . ALA A 1 97 ? 2.657 -2.773 -4.800 1.00 97.00 97 ALA A O 1
ATOM 725 N N . VAL A 1 98 ? 2.686 -3.921 -6.743 1.00 96.62 98 VAL A N 1
ATOM 726 C CA . VAL A 1 98 ? 1.404 -4.611 -6.532 1.00 96.62 98 VAL A CA 1
ATOM 727 C C . VAL A 1 98 ? 1.482 -5.516 -5.301 1.00 96.62 98 VAL A C 1
ATOM 729 O O . VAL A 1 98 ? 0.652 -5.403 -4.411 1.00 96.62 98 VAL A O 1
ATOM 732 N N . SER A 1 99 ? 2.549 -6.309 -5.157 1.00 96.06 99 SER A N 1
ATOM 733 C CA . SER A 1 99 ? 2.721 -7.175 -3.984 1.00 96.06 99 SER A CA 1
ATOM 734 C C . SER A 1 99 ? 2.814 -6.411 -2.656 1.00 96.06 99 SER A C 1
ATOM 736 O O . SER A 1 99 ? 2.391 -6.950 -1.634 1.00 96.06 99 SER A O 1
ATOM 738 N N . VAL A 1 100 ? 3.375 -5.194 -2.637 1.00 96.81 100 VAL A N 1
ATOM 739 C CA . VAL A 1 100 ? 3.399 -4.337 -1.437 1.00 96.81 100 VAL A CA 1
ATOM 740 C C . VAL A 1 100 ? 1.990 -3.880 -1.075 1.00 96.81 100 VAL A C 1
ATOM 742 O O . VAL A 1 100 ? 1.622 -3.940 0.095 1.00 96.81 100 VAL A O 1
ATOM 745 N N . TYR A 1 101 ? 1.203 -3.456 -2.064 1.00 96.56 101 TYR A N 1
ATOM 746 C CA . TYR A 1 101 ? -0.199 -3.091 -1.865 1.00 96.56 101 TYR A CA 1
ATOM 747 C C . TYR A 1 101 ? -1.022 -4.279 -1.342 1.00 96.56 101 TYR A C 1
ATOM 749 O O . TYR A 1 101 ? -1.680 -4.164 -0.307 1.00 96.56 101 TYR A O 1
ATOM 757 N N . ASP A 1 102 ? -0.902 -5.442 -1.980 1.00 95.12 102 ASP A N 1
ATOM 758 C CA . ASP A 1 102 ? -1.637 -6.653 -1.602 1.00 95.12 102 ASP A CA 1
ATOM 759 C C . ASP A 1 102 ? -1.261 -7.113 -0.193 1.00 95.12 102 ASP A C 1
ATOM 761 O O . ASP A 1 102 ? -2.127 -7.369 0.646 1.00 95.12 102 ASP A O 1
ATOM 765 N N . GLY A 1 103 ? 0.045 -7.187 0.080 1.00 94.81 103 GLY A N 1
ATOM 766 C CA . GLY A 1 103 ? 0.574 -7.594 1.377 1.00 94.81 103 GLY A CA 1
ATOM 767 C C . GLY A 1 103 ? 0.141 -6.649 2.494 1.00 94.81 103 GLY A C 1
ATOM 768 O O . GLY A 1 103 ? -0.236 -7.112 3.571 1.00 94.81 103 GLY A O 1
ATOM 769 N N . T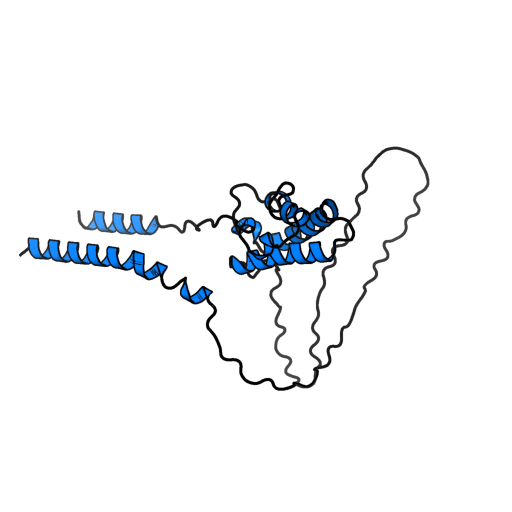YR A 1 104 ? 0.122 -5.343 2.219 1.00 95.94 104 TYR A N 1
ATOM 770 C CA . TYR A 1 104 ? -0.390 -4.349 3.154 1.00 95.94 104 TYR A CA 1
ATOM 771 C C . TYR A 1 104 ? -1.870 -4.575 3.466 1.00 95.94 104 TYR A C 1
ATOM 773 O O . TYR A 1 104 ? -2.246 -4.651 4.635 1.00 95.94 104 TYR A O 1
ATOM 781 N N . CYS A 1 105 ? -2.708 -4.727 2.439 1.00 95.50 105 CYS A N 1
ATOM 782 C CA . CYS A 1 105 ? -4.145 -4.888 2.629 1.00 95.50 105 CYS A CA 1
ATOM 783 C C . CYS A 1 105 ? -4.499 -6.189 3.354 1.00 95.50 105 CYS A C 1
ATOM 785 O O . CYS A 1 105 ? -5.315 -6.169 4.277 1.00 95.50 105 CYS A O 1
ATOM 787 N N . VAL A 1 106 ? -3.813 -7.290 3.042 1.00 94.38 106 VAL A N 1
ATOM 788 C CA . VAL A 1 106 ? -3.936 -8.543 3.801 1.00 94.38 106 VAL A CA 1
ATOM 789 C C . VAL A 1 106 ? -3.502 -8.347 5.257 1.00 94.38 106 VAL A C 1
ATOM 791 O O . VAL A 1 106 ? -4.219 -8.760 6.168 1.00 94.38 106 VAL A O 1
ATOM 794 N N . GLY A 1 107 ? -2.370 -7.678 5.498 1.00 91.81 107 GLY A N 1
ATOM 795 C CA . GLY A 1 107 ? -1.887 -7.363 6.848 1.00 91.81 107 GLY A CA 1
ATOM 796 C C . GLY A 1 107 ? -2.833 -6.456 7.643 1.00 91.81 107 GLY A C 1
ATOM 797 O O . GLY A 1 107 ? -2.911 -6.570 8.866 1.00 91.81 107 GLY A O 1
ATOM 798 N N . ALA A 1 108 ? -3.592 -5.606 6.951 1.00 91.88 108 ALA A N 1
ATOM 799 C CA . ALA A 1 108 ? -4.634 -4.754 7.515 1.00 91.88 108 ALA A CA 1
ATOM 800 C C . ALA A 1 108 ? -5.985 -5.474 7.721 1.00 91.88 108 ALA A C 1
ATOM 802 O O . ALA A 1 108 ? -6.921 -4.855 8.224 1.00 91.88 108 ALA A O 1
ATOM 803 N N . GLY A 1 109 ? -6.096 -6.760 7.362 1.00 92.12 109 GLY A N 1
ATOM 804 C CA . GLY A 1 109 ? -7.301 -7.578 7.547 1.00 92.12 109 GLY A CA 1
ATOM 805 C C . GLY A 1 109 ? -8.242 -7.648 6.338 1.00 92.12 109 GLY A C 1
ATOM 806 O O . GLY A 1 109 ? -9.326 -8.214 6.451 1.00 92.12 109 GLY A O 1
ATOM 807 N N . PHE A 1 110 ? -7.843 -7.119 5.180 1.00 90.06 110 PHE A N 1
ATOM 808 C CA . PHE A 1 110 ? -8.637 -7.106 3.949 1.00 90.06 110 PHE A CA 1
ATOM 809 C C . PHE A 1 110 ? -8.200 -8.248 3.023 1.00 90.06 110 PHE A C 1
ATOM 811 O O . PHE A 1 110 ? -7.427 -8.065 2.082 1.00 90.06 110 PHE A O 1
ATOM 818 N N . THR A 1 111 ? -8.680 -9.460 3.304 1.00 77.69 111 THR A N 1
ATOM 819 C CA . THR A 1 111 ? -8.322 -10.675 2.545 1.00 77.69 111 THR A CA 1
ATOM 820 C C . THR A 1 111 ? -8.971 -10.754 1.163 1.00 77.69 111 THR A C 1
ATOM 822 O O . THR A 1 111 ? -8.487 -11.491 0.308 1.00 77.69 111 THR A O 1
ATOM 825 N N . ASP A 1 112 ? -10.018 -9.962 0.925 1.00 63.12 112 ASP A N 1
ATOM 826 C CA . ASP A 1 112 ? -10.813 -9.984 -0.309 1.00 63.12 112 ASP A CA 1
ATOM 827 C C . ASP A 1 112 ? -10.405 -8.904 -1.316 1.00 63.12 112 ASP A C 1
ATOM 829 O O . ASP A 1 112 ? -11.115 -8.691 -2.297 1.00 63.12 112 ASP A O 1
ATOM 833 N N . ALA A 1 113 ? -9.265 -8.226 -1.111 1.00 56.69 113 ALA A N 1
ATOM 834 C CA . ALA A 1 113 ? -8.754 -7.228 -2.054 1.00 56.69 113 ALA A CA 1
ATOM 835 C C . ALA A 1 113 ? -8.754 -7.780 -3.496 1.00 56.69 113 ALA A C 1
ATOM 837 O O . ALA A 1 113 ? -9.152 -7.092 -4.422 1.00 56.69 113 ALA A O 1
ATOM 838 N N . HIS A 1 114 ? -8.456 -9.067 -3.688 1.00 54.50 114 HIS A N 1
ATOM 839 C CA . HIS A 1 114 ? -8.611 -9.755 -4.971 1.00 54.50 114 HIS A CA 1
ATOM 840 C C . HIS A 1 114 ? -9.915 -10.546 -4.995 1.00 54.50 114 HIS A C 1
ATOM 842 O O . HIS A 1 114 ? -9.919 -11.758 -4.791 1.00 54.50 114 HIS A O 1
ATOM 848 N N . GLY A 1 115 ? -11.030 -9.858 -5.228 1.00 44.19 115 GLY A N 1
ATOM 849 C CA . GLY A 1 115 ? -12.344 -10.480 -5.339 1.00 44.19 115 GLY A CA 1
ATOM 850 C C . GLY A 1 115 ? -12.396 -11.579 -6.406 1.00 44.19 115 GLY A C 1
ATOM 851 O O . GLY A 1 115 ? -12.631 -11.314 -7.581 1.00 44.19 115 GLY A O 1
ATOM 852 N N . ALA A 1 116 ? -12.249 -12.824 -5.968 1.00 42.31 116 ALA A N 1
ATOM 853 C CA . ALA A 1 116 ? -13.042 -13.950 -6.426 1.00 42.31 116 ALA A CA 1
ATOM 854 C C . ALA A 1 116 ? -13.154 -14.934 -5.252 1.00 42.31 116 ALA A C 1
ATOM 856 O O . ALA A 1 116 ? -12.136 -15.489 -4.830 1.00 42.31 116 ALA A O 1
ATOM 857 N N . PRO A 1 117 ? -14.361 -15.203 -4.725 1.00 43.22 117 PRO A N 1
ATOM 858 C CA . PRO A 1 117 ? -14.586 -16.458 -4.030 1.00 43.22 117 PRO A CA 1
ATOM 859 C C . PRO A 1 117 ? -14.164 -17.569 -4.992 1.00 43.22 117 PRO A C 1
ATOM 861 O O . PRO A 1 117 ? -14.620 -17.596 -6.137 1.00 43.22 117 PRO A O 1
ATOM 864 N N . ALA A 1 118 ? -13.290 -18.476 -4.559 1.00 45.34 118 ALA A N 1
ATOM 865 C CA . ALA A 1 118 ? -13.144 -19.734 -5.269 1.00 45.34 118 ALA A CA 1
ATOM 866 C C . ALA A 1 118 ? -14.530 -20.393 -5.278 1.00 45.34 118 ALA A C 1
ATOM 868 O O . ALA A 1 118 ? -15.024 -20.820 -4.233 1.00 45.34 118 ALA A O 1
ATOM 869 N N . GLU A 1 119 ? -15.187 -20.425 -6.437 1.00 42.47 119 GLU A N 1
ATOM 870 C CA . GLU A 1 119 ? -16.391 -21.221 -6.617 1.00 42.47 119 GLU A CA 1
ATOM 871 C C . GLU A 1 119 ? -15.961 -22.680 -6.473 1.00 42.47 119 GLU A C 1
ATOM 873 O O . GLU A 1 119 ? -15.326 -23.268 -7.349 1.00 42.47 119 GLU A O 1
ATOM 878 N N . THR A 1 120 ? -16.214 -23.248 -5.297 1.00 40.81 120 THR A N 1
ATOM 879 C CA . THR A 1 120 ? -15.985 -24.665 -5.055 1.00 40.81 120 THR A CA 1
ATOM 880 C C . THR A 1 120 ? -17.060 -25.421 -5.816 1.00 40.81 120 THR A C 1
ATOM 882 O O . THR A 1 120 ? -18.208 -25.522 -5.391 1.00 40.81 120 THR A O 1
ATOM 885 N N . THR A 1 121 ? -16.693 -25.939 -6.986 1.00 48.88 121 THR A N 1
ATOM 886 C CA . THR A 1 121 ? -17.495 -26.953 -7.665 1.00 48.88 121 THR A CA 1
ATOM 887 C C . THR A 1 121 ? -17.708 -28.115 -6.682 1.00 48.88 121 THR A C 1
ATOM 889 O O . THR A 1 121 ? -16.740 -28.525 -6.031 1.00 48.88 121 THR A O 1
ATOM 892 N N . PRO A 1 122 ? -18.937 -28.640 -6.515 1.00 50.31 122 PRO A N 1
ATOM 893 C CA . PRO A 1 122 ? -19.186 -29.770 -5.625 1.00 50.31 122 PRO A CA 1
ATOM 894 C C . PRO A 1 122 ? -18.256 -30.949 -5.963 1.00 50.31 122 PRO A C 1
ATOM 896 O O . PRO A 1 122 ? -17.910 -31.133 -7.134 1.00 50.31 122 PRO A O 1
ATOM 899 N N . PRO A 1 123 ? -17.834 -31.746 -4.963 1.00 44.03 123 PRO A N 1
ATOM 900 C CA . PRO A 1 123 ? -16.908 -32.848 -5.181 1.00 44.03 123 PRO A CA 1
ATOM 901 C C . PRO A 1 123 ? -17.482 -33.826 -6.209 1.00 44.03 123 PRO A C 1
ATOM 903 O O . PRO A 1 123 ? -18.526 -34.442 -5.989 1.00 44.03 123 PRO A O 1
ATOM 906 N N . ASN A 1 124 ? -16.779 -33.966 -7.335 1.00 51.84 124 ASN A N 1
ATOM 907 C CA . ASN A 1 124 ? -17.056 -35.001 -8.321 1.00 51.84 124 ASN A CA 1
ATOM 908 C C . ASN A 1 124 ? -16.974 -36.360 -7.616 1.00 51.84 124 ASN A C 1
ATOM 910 O O . ASN A 1 124 ? -15.948 -36.703 -7.033 1.00 51.84 124 ASN A O 1
ATOM 914 N N . THR A 1 125 ? -18.048 -37.146 -7.668 1.00 50.09 125 THR A N 1
ATOM 915 C CA . THR A 1 125 ? -18.118 -38.490 -7.063 1.00 50.09 125 THR A CA 1
ATOM 916 C C . THR A 1 125 ? -17.374 -39.548 -7.897 1.00 50.09 125 THR A C 1
ATOM 918 O O . THR A 1 125 ? -17.583 -40.743 -7.716 1.00 50.09 125 THR A O 1
ATOM 921 N N . ASP A 1 126 ? -16.498 -39.125 -8.813 1.00 54.25 126 ASP A N 1
ATOM 922 C CA . ASP A 1 126 ? -15.719 -40.000 -9.685 1.00 54.25 126 ASP A CA 1
ATOM 923 C C . ASP A 1 126 ? -14.216 -39.875 -9.354 1.00 54.25 126 ASP A C 1
ATOM 925 O O . ASP A 1 126 ? -13.593 -38.866 -9.701 1.00 54.25 126 ASP A O 1
ATOM 929 N N . PRO A 1 127 ? -13.612 -40.865 -8.667 1.00 53.81 127 PRO A N 1
ATOM 930 C CA . PRO A 1 127 ? -12.211 -40.829 -8.242 1.00 53.81 127 PRO A CA 1
ATOM 931 C C . PRO A 1 127 ? -11.188 -40.926 -9.391 1.00 53.81 127 PRO A C 1
ATOM 933 O O . PRO A 1 127 ? -9.990 -41.002 -9.118 1.00 53.81 127 PRO A O 1
ATOM 936 N N . GLN A 1 128 ? -11.616 -40.912 -10.661 1.00 48.69 128 GLN A N 1
ATOM 937 C CA . GLN A 1 128 ? -10.721 -41.029 -11.818 1.00 48.69 128 GLN A CA 1
ATOM 938 C C . GLN A 1 128 ? -10.797 -39.865 -12.824 1.00 48.69 128 GLN A C 1
ATOM 940 O O . GLN A 1 128 ? -10.081 -39.880 -13.828 1.00 48.69 128 GLN A O 1
ATOM 945 N N . ALA A 1 129 ? -11.602 -38.831 -12.560 1.00 51.41 129 ALA A N 1
ATOM 946 C CA . ALA A 1 129 ? -11.682 -37.659 -13.431 1.00 51.41 129 ALA A CA 1
ATOM 947 C C . ALA A 1 129 ? -10.557 -36.640 -13.127 1.00 51.41 129 ALA A C 1
ATOM 949 O O . ALA A 1 129 ? -10.322 -36.317 -11.962 1.00 51.41 129 ALA A O 1
ATOM 950 N N . PRO A 1 130 ? -9.860 -36.087 -14.140 1.00 46.47 130 PRO A N 1
ATOM 951 C CA . PRO A 1 130 ? -8.855 -35.051 -13.918 1.00 46.47 130 PRO A CA 1
ATOM 952 C C . PRO A 1 130 ? -9.497 -33.783 -13.340 1.00 46.47 130 PRO A C 1
ATOM 954 O O . PRO A 1 130 ? -10.479 -33.276 -13.882 1.00 46.47 130 PRO A O 1
ATOM 957 N N . THR A 1 131 ? -8.913 -33.236 -12.270 1.00 46.91 131 THR A N 1
ATOM 958 C CA . THR A 1 131 ? -9.279 -31.922 -11.727 1.00 46.91 131 THR A CA 1
ATOM 959 C C . THR A 1 131 ? -8.971 -30.850 -12.768 1.00 46.91 131 THR A C 1
ATOM 961 O O . THR A 1 131 ? -7.812 -30.509 -13.009 1.00 46.91 131 THR A O 1
ATOM 964 N N . VAL A 1 132 ? -10.007 -30.326 -13.418 1.00 47.41 132 VAL A N 1
ATOM 965 C CA . VAL A 1 132 ? -9.875 -29.207 -14.351 1.00 47.41 132 VAL A CA 1
ATOM 966 C C . VAL A 1 132 ? -9.971 -27.913 -13.553 1.00 47.41 132 VAL A C 1
ATOM 968 O O . VAL A 1 132 ? -11.061 -27.429 -13.266 1.00 47.41 132 VAL A O 1
ATOM 971 N N . THR A 1 133 ? -8.827 -27.330 -13.203 1.00 47.88 133 THR A N 1
ATOM 972 C CA . THR A 1 133 ? -8.784 -25.959 -12.683 1.00 47.88 133 THR A CA 1
ATOM 973 C C . THR A 1 133 ? -8.979 -24.995 -13.852 1.00 47.88 133 THR A C 1
ATOM 975 O O . THR A 1 133 ? -8.046 -24.730 -14.612 1.00 47.88 133 THR A O 1
ATOM 978 N N . GLN A 1 134 ? -10.198 -24.483 -14.035 1.00 40.34 134 GLN A N 1
ATOM 979 C CA . GLN A 1 134 ? -10.442 -23.376 -14.960 1.00 40.34 134 GLN A CA 1
ATOM 980 C C . GLN A 1 134 ? -10.006 -22.068 -14.300 1.00 40.34 134 GLN A C 1
ATOM 982 O O . GLN A 1 134 ? -10.689 -21.524 -13.440 1.00 40.34 134 GLN A O 1
ATOM 987 N N . VAL A 1 135 ? -8.846 -21.561 -14.711 1.00 40.62 135 VAL A N 1
ATOM 988 C CA . VAL A 1 135 ? -8.421 -20.201 -14.376 1.00 40.62 135 VAL A CA 1
ATOM 989 C C . VAL A 1 135 ? -8.988 -19.264 -15.437 1.00 40.62 135 VAL A C 1
ATOM 991 O O . VAL A 1 135 ? -8.495 -19.218 -16.566 1.00 40.62 135 VAL A O 1
ATOM 994 N N . THR A 1 136 ? -10.032 -18.517 -15.087 1.00 39.66 136 THR A N 1
ATOM 995 C CA . THR A 1 136 ? -10.582 -17.473 -15.958 1.00 39.66 136 THR A CA 1
ATOM 996 C C . THR A 1 136 ? -9.757 -16.202 -15.782 1.00 39.66 136 THR A C 1
ATOM 998 O O . THR A 1 136 ? -10.030 -15.383 -14.909 1.00 39.66 136 THR A O 1
ATOM 1001 N N . LEU A 1 137 ? -8.715 -16.032 -16.599 1.00 39.16 137 LEU A N 1
ATOM 1002 C CA . LEU A 1 137 ? -7.980 -14.768 -16.667 1.00 39.16 137 LEU A CA 1
ATOM 1003 C C . LEU A 1 137 ? -8.824 -13.743 -17.441 1.00 39.16 137 LEU A C 1
ATOM 1005 O O . LEU A 1 137 ? -8.941 -13.820 -18.667 1.00 39.16 137 LEU A O 1
ATOM 1009 N N . VAL A 1 138 ? -9.407 -12.767 -16.745 1.00 40.44 138 VAL A N 1
ATOM 1010 C CA . VAL A 1 138 ? -10.074 -11.630 -17.394 1.00 40.44 138 VAL A CA 1
ATOM 1011 C C . VAL A 1 138 ? -8.994 -10.676 -17.903 1.00 40.44 138 VAL A C 1
ATOM 1013 O O . VAL A 1 138 ? -8.446 -9.870 -17.157 1.00 40.44 138 VAL A O 1
ATOM 1016 N N . THR A 1 139 ? -8.650 -10.788 -19.186 1.00 40.66 139 THR A N 1
ATOM 1017 C CA . THR A 1 139 ? -7.773 -9.817 -19.852 1.00 40.66 139 THR A CA 1
ATOM 1018 C C . THR A 1 139 ? -8.630 -8.660 -20.355 1.00 40.66 139 THR A C 1
ATOM 1020 O O . THR A 1 139 ? -9.318 -8.781 -21.369 1.00 40.66 139 THR A O 1
ATOM 1023 N N . GLU A 1 140 ? -8.618 -7.536 -19.642 1.00 42.50 140 GLU A N 1
ATOM 1024 C CA . GLU A 1 140 ? -9.287 -6.314 -20.089 1.00 42.50 140 GLU A CA 1
ATOM 1025 C C . GLU A 1 140 ? -8.511 -5.725 -21.281 1.00 42.50 140 GLU A C 1
ATOM 1027 O O . GLU A 1 140 ? -7.357 -5.308 -21.165 1.00 42.50 140 GLU A O 1
ATOM 1032 N N . THR A 1 141 ? -9.127 -5.731 -22.466 1.00 39.09 141 THR A N 1
ATOM 1033 C CA . THR A 1 141 ? -8.543 -5.106 -23.658 1.00 39.09 141 THR A CA 1
ATOM 1034 C C . THR A 1 141 ? -8.664 -3.594 -23.512 1.00 39.09 141 THR A C 1
ATOM 1036 O O . THR A 1 141 ? -9.758 -3.040 -23.617 1.00 39.09 141 THR A O 1
ATOM 1039 N N . ALA A 1 142 ? -7.541 -2.914 -23.273 1.00 42.16 142 ALA A N 1
ATOM 1040 C CA . ALA A 1 142 ? -7.494 -1.459 -23.265 1.00 42.16 142 ALA A CA 1
ATOM 1041 C C . ALA A 1 142 ? -7.930 -0.917 -24.637 1.00 42.16 142 ALA A C 1
ATOM 1043 O O . ALA A 1 142 ? -7.258 -1.112 -25.651 1.00 42.16 142 ALA A O 1
ATOM 1044 N N . LYS A 1 143 ? -9.068 -0.220 -24.670 1.00 42.03 143 LYS A N 1
ATOM 1045 C CA . LYS A 1 143 ? -9.513 0.545 -25.835 1.00 42.03 143 LYS A CA 1
ATOM 1046 C C . LYS A 1 143 ? -8.633 1.789 -25.939 1.00 42.03 143 LYS A C 1
ATOM 1048 O O . LYS A 1 143 ? -8.810 2.737 -25.179 1.00 42.03 143 LYS A O 1
ATOM 1053 N N . THR A 1 144 ? -7.679 1.793 -26.868 1.00 45.16 144 THR A N 1
ATOM 1054 C CA . THR A 1 144 ? -6.896 2.989 -27.201 1.00 45.16 144 THR A CA 1
ATOM 1055 C C . THR A 1 144 ? -7.815 4.006 -27.877 1.00 45.16 144 THR A C 1
ATOM 1057 O O . THR A 1 144 ? -8.012 3.995 -29.090 1.00 45.16 144 THR A O 1
ATOM 1060 N N . GLY A 1 145 ? -8.443 4.862 -27.074 1.00 42.44 145 GLY A N 1
ATOM 1061 C CA . GLY A 1 145 ? -9.118 6.062 -27.548 1.00 42.44 145 GLY A CA 1
ATOM 1062 C C . GLY A 1 145 ? -8.078 7.133 -27.846 1.00 42.44 145 GLY A C 1
ATOM 1063 O O . GLY A 1 145 ? -7.687 7.878 -26.955 1.00 42.44 145 GLY A O 1
ATOM 1064 N N . SER A 1 146 ? -7.611 7.195 -29.090 1.00 50.19 146 SER A N 1
ATOM 1065 C CA . SER A 1 146 ? -6.861 8.346 -29.588 1.00 50.19 146 SER A CA 1
ATOM 1066 C C . SER A 1 146 ? -7.819 9.509 -29.851 1.00 50.19 146 SER A C 1
ATOM 1068 O O . SER A 1 146 ? -8.697 9.414 -30.705 1.00 50.19 146 SER A O 1
ATOM 1070 N N . ALA A 1 147 ? -7.610 10.618 -29.149 1.00 42.41 147 ALA A N 1
ATOM 1071 C CA . ALA A 1 147 ? -8.131 11.939 -29.483 1.00 42.41 147 ALA A CA 1
ATOM 1072 C C . ALA A 1 147 ? -7.031 12.961 -29.141 1.00 42.41 147 ALA A C 1
ATOM 1074 O O . ALA A 1 147 ? -6.466 12.886 -28.058 1.00 42.41 147 ALA A O 1
ATOM 1075 N N . SER A 1 148 ? -6.636 13.938 -29.955 1.00 38.53 148 SER A N 1
ATOM 1076 C CA . SER A 1 148 ? -6.847 14.240 -31.376 1.00 38.53 148 SER A CA 1
ATOM 1077 C C . SER A 1 148 ? -6.064 15.531 -31.649 1.00 38.53 148 SER A C 1
ATOM 1079 O O . SER A 1 148 ? -6.270 16.499 -30.923 1.00 38.53 148 SER A O 1
ATOM 1081 N N . SER A 1 149 ? -5.245 15.572 -32.704 1.00 39.88 149 SER A N 1
ATOM 1082 C CA . SER A 1 149 ? -4.825 16.819 -33.359 1.00 39.88 149 SER A CA 1
ATOM 1083 C C . SER A 1 149 ? -4.838 16.628 -34.875 1.00 39.88 149 SER A C 1
ATOM 1085 O O . SER A 1 149 ? -4.051 15.871 -35.427 1.00 39.88 149 SER A O 1
ATOM 1087 N N . GLN A 1 150 ? -5.816 17.301 -35.481 1.00 47.34 150 GLN A N 1
ATOM 1088 C CA . GLN A 1 150 ? -5.881 17.892 -36.821 1.00 47.34 150 GLN A CA 1
ATOM 1089 C C . GLN A 1 150 ? -5.313 17.161 -38.057 1.00 47.34 150 GLN A C 1
ATOM 1091 O O . GLN A 1 150 ? -4.115 17.096 -38.291 1.00 47.34 150 GLN A O 1
ATOM 1096 N N . SER A 1 151 ? -6.272 16.887 -38.953 1.00 47.50 151 SER A N 1
ATOM 1097 C CA . SER A 1 151 ? -6.256 17.158 -40.400 1.00 47.50 151 SER A CA 1
ATOM 1098 C C . SER A 1 151 ? -5.385 16.284 -41.309 1.00 47.50 151 SER A C 1
ATOM 1100 O O . SER A 1 151 ? -4.202 16.543 -41.502 1.00 47.50 151 SER A O 1
ATOM 1102 N N . SER A 1 152 ? -6.018 15.334 -42.006 1.00 41.19 152 SER A N 1
ATOM 1103 C CA . SER A 1 152 ? -6.187 15.352 -43.475 1.00 41.19 152 SER A CA 1
ATOM 1104 C C . SER A 1 152 ? -6.855 14.054 -43.951 1.00 41.19 152 SER A C 1
ATOM 1106 O O . SER A 1 152 ? -6.630 12.980 -43.401 1.00 41.19 152 SER A O 1
ATOM 1108 N N . ALA A 1 153 ? -7.726 14.179 -44.950 1.00 50.00 153 ALA A N 1
ATOM 1109 C CA . ALA A 1 153 ? -8.553 13.116 -45.514 1.00 50.00 153 ALA A CA 1
ATOM 1110 C C . ALA A 1 153 ? -7.736 11.942 -46.074 1.00 50.00 153 ALA A C 1
ATOM 1112 O O . ALA A 1 153 ? -6.781 12.194 -46.798 1.00 50.00 153 ALA A O 1
ATOM 1113 N N . THR A 1 154 ? -8.151 10.690 -45.816 1.00 41.25 154 THR A N 1
ATOM 1114 C CA . THR A 1 154 ? -8.009 9.511 -46.708 1.00 41.25 154 THR A CA 1
ATOM 1115 C C . THR A 1 154 ? -8.868 8.343 -46.178 1.00 41.25 154 THR A C 1
ATOM 1117 O O . THR A 1 154 ? -9.078 8.198 -44.977 1.00 41.25 154 THR A O 1
ATOM 1120 N N . SER A 1 155 ? -9.403 7.558 -47.115 1.00 42.62 155 SER A N 1
ATOM 1121 C CA . SER A 1 155 ? -10.413 6.495 -47.034 1.00 42.62 155 SER A CA 1
ATOM 1122 C C . SER A 1 155 ? -10.351 5.503 -45.863 1.00 42.62 155 SER A C 1
ATOM 1124 O O . SER A 1 155 ? -9.317 4.925 -45.540 1.00 42.62 155 SER A O 1
ATOM 1126 N N . VAL A 1 156 ? -11.540 5.226 -45.318 1.00 38.03 156 VAL A N 1
ATOM 1127 C CA . VAL A 1 156 ? -11.833 4.203 -44.308 1.00 38.03 156 VAL A CA 1
ATOM 1128 C C . VAL A 1 156 ? -11.810 2.812 -44.954 1.00 38.03 156 VAL A C 1
ATOM 1130 O O . VAL A 1 156 ? -12.686 2.492 -45.755 1.00 38.03 156 VAL A O 1
ATOM 1133 N N . LEU A 1 157 ? -10.849 1.967 -44.571 1.00 43.53 157 LEU A N 1
ATOM 1134 C CA . LEU A 1 157 ? -10.937 0.515 -44.745 1.00 43.53 157 LEU A CA 1
ATOM 1135 C C . LEU A 1 157 ? -11.305 -0.098 -43.389 1.00 43.53 157 LEU A C 1
ATOM 1137 O O . LEU A 1 157 ? -10.513 -0.089 -42.449 1.00 43.53 157 LEU A O 1
ATOM 1141 N N . SER A 1 158 ? -12.543 -0.578 -43.283 1.00 33.78 158 SER A N 1
ATOM 1142 C CA . SER A 1 158 ? -13.071 -1.238 -42.091 1.00 33.78 158 SER A CA 1
ATOM 1143 C C . SER A 1 158 ? -12.465 -2.640 -41.982 1.00 33.78 158 SER A C 1
ATOM 1145 O O . SER A 1 158 ? -12.784 -3.520 -42.780 1.00 33.78 158 SER A O 1
ATOM 1147 N N . ILE A 1 159 ? -11.556 -2.840 -41.027 1.00 50.50 159 ILE A N 1
ATOM 1148 C CA . ILE A 1 159 ? -11.034 -4.162 -40.667 1.00 50.50 159 ILE A CA 1
ATOM 1149 C C . ILE A 1 159 ? -11.825 -4.627 -39.436 1.00 50.50 159 ILE A C 1
ATOM 1151 O O . ILE A 1 159 ? -11.830 -3.911 -38.430 1.00 50.50 159 ILE A O 1
ATOM 1155 N N . PRO A 1 160 ? -12.512 -5.783 -39.476 1.00 52.06 160 PRO A N 1
ATOM 1156 C CA . PRO A 1 160 ? -13.203 -6.304 -38.304 1.00 52.06 160 PRO A CA 1
ATOM 1157 C C . PRO A 1 160 ? -12.190 -6.669 -37.204 1.00 52.06 160 PRO A C 1
ATOM 1159 O O . PRO A 1 160 ? -11.101 -7.165 -37.511 1.00 52.06 160 PRO A O 1
ATOM 1162 N N . PRO A 1 161 ? -12.522 -6.457 -35.918 1.00 46.62 161 PRO A N 1
ATOM 1163 C CA . PRO A 1 161 ? -11.667 -6.881 -34.818 1.00 46.62 161 PRO A CA 1
ATOM 1164 C C . PRO A 1 161 ? -11.513 -8.407 -34.837 1.00 46.62 161 PRO A C 1
ATOM 1166 O O . PRO A 1 161 ? -12.486 -9.151 -34.718 1.00 46.62 161 PRO A O 1
ATOM 1169 N N . VAL A 1 162 ? -10.277 -8.883 -34.995 1.00 44.53 162 VAL A N 1
ATOM 1170 C CA . VAL A 1 162 ? -9.938 -10.304 -34.871 1.00 44.53 162 VAL A CA 1
ATOM 1171 C C . VAL A 1 162 ? -9.808 -10.631 -33.387 1.00 44.53 162 VAL A C 1
ATOM 1173 O O . VAL A 1 162 ? -8.762 -10.418 -32.776 1.00 44.53 162 VAL A O 1
ATOM 1176 N N . THR A 1 163 ? -10.877 -11.162 -32.803 1.00 40.53 163 THR A N 1
ATOM 1177 C CA . THR A 1 163 ? -10.852 -11.741 -31.457 1.00 40.53 163 THR A CA 1
ATOM 1178 C C . THR A 1 163 ? -10.132 -13.089 -31.508 1.00 40.53 163 THR A C 1
ATOM 1180 O O . THR A 1 163 ? -10.687 -14.081 -31.978 1.00 40.53 163 THR A O 1
ATOM 1183 N N . ARG A 1 164 ? -8.880 -13.153 -31.038 1.00 35.66 164 ARG A N 1
ATOM 1184 C CA . ARG A 1 164 ? -8.198 -14.434 -30.791 1.00 35.66 164 ARG A CA 1
ATOM 1185 C C . ARG A 1 164 ? -8.492 -14.895 -29.368 1.00 35.66 164 ARG A C 1
ATOM 1187 O O . ARG A 1 164 ? -7.926 -14.364 -28.419 1.00 35.66 164 ARG A O 1
ATOM 1194 N N . HIS A 1 165 ? -9.337 -15.912 -29.227 1.00 34.22 165 HIS A N 1
ATOM 1195 C CA . HIS A 1 165 ? -9.410 -16.694 -27.996 1.00 34.22 165 HIS A CA 1
ATOM 1196 C C . HIS A 1 165 ? -8.156 -17.567 -27.898 1.00 34.22 165 HIS A C 1
ATOM 1198 O O . HIS A 1 165 ? -7.999 -18.524 -28.654 1.00 34.22 165 HIS A O 1
ATOM 1204 N N . ILE A 1 166 ? -7.244 -17.225 -26.987 1.00 43.66 166 ILE A N 1
ATOM 1205 C CA . ILE A 1 166 ? -6.133 -18.105 -26.618 1.00 43.66 166 ILE A CA 1
ATOM 1206 C C . ILE A 1 166 ? -6.604 -18.928 -25.422 1.00 43.66 166 ILE A C 1
ATOM 1208 O O . ILE A 1 166 ? -6.559 -18.478 -24.280 1.00 43.66 166 ILE A O 1
ATOM 1212 N N . THR A 1 167 ? -7.093 -20.133 -25.693 1.00 45.91 167 THR A N 1
ATOM 1213 C CA . THR A 1 167 ? -7.388 -21.122 -24.655 1.00 45.91 167 THR A CA 1
ATOM 1214 C C . THR A 1 167 ? -6.100 -21.879 -24.343 1.00 45.91 167 THR A C 1
ATOM 1216 O O . THR A 1 167 ? -5.738 -22.810 -25.058 1.00 45.91 167 THR A O 1
ATOM 1219 N N . SER A 1 168 ? -5.385 -21.475 -23.292 1.00 39.91 168 SER A N 1
ATOM 1220 C CA . SER A 1 168 ? -4.257 -22.257 -22.772 1.00 39.91 168 SER A CA 1
ATOM 1221 C C . SER A 1 168 ? -4.765 -23.303 -21.788 1.00 39.91 168 SER A C 1
ATOM 1223 O O . SER A 1 168 ? -5.248 -22.972 -20.708 1.00 39.91 168 SER A O 1
ATOM 1225 N N . THR A 1 169 ? -4.645 -24.578 -22.149 1.00 37.91 169 THR A N 1
ATOM 1226 C CA . THR A 1 169 ? -4.908 -25.699 -21.241 1.00 37.91 169 THR A CA 1
ATOM 1227 C C . THR A 1 169 ? -3.596 -26.118 -20.582 1.00 37.91 169 THR A C 1
ATOM 1229 O O . THR A 1 169 ? -2.772 -26.783 -21.207 1.00 37.91 169 THR A O 1
ATOM 1232 N N . ILE A 1 170 ? -3.383 -25.738 -19.321 1.00 51.00 170 ILE A N 1
ATOM 1233 C CA . ILE A 1 170 ? -2.244 -26.223 -18.531 1.00 51.00 170 ILE A CA 1
ATOM 1234 C C . ILE A 1 170 ? -2.655 -27.554 -17.898 1.00 51.00 170 ILE A C 1
ATOM 1236 O O . ILE A 1 170 ? -3.550 -27.597 -17.058 1.00 51.00 170 ILE A O 1
ATOM 1240 N N . ARG A 1 171 ? -2.017 -28.654 -18.310 1.00 37.03 171 ARG A N 1
ATOM 1241 C CA . ARG A 1 171 ? -2.163 -29.953 -17.640 1.00 37.03 171 ARG A CA 1
ATOM 1242 C C . ARG A 1 171 ? -1.111 -30.051 -16.545 1.00 37.03 171 ARG A C 1
ATOM 1244 O O . ARG A 1 171 ? 0.065 -30.246 -16.839 1.00 37.03 171 ARG A O 1
ATOM 1251 N N . VAL A 1 172 ? -1.533 -29.902 -15.295 1.00 41.38 172 VAL A N 1
ATOM 1252 C CA . VAL A 1 172 ? -0.685 -30.192 -14.137 1.00 41.38 172 VAL A CA 1
ATOM 1253 C C . VAL A 1 172 ? -0.822 -31.681 -13.842 1.00 41.38 172 VAL A C 1
ATOM 1255 O O . VAL A 1 172 ? -1.895 -32.145 -13.464 1.00 41.38 172 VAL A O 1
ATOM 1258 N N . TYR A 1 173 ? 0.247 -32.442 -14.064 1.00 49.16 173 TYR A N 1
ATOM 1259 C CA . TYR A 1 173 ? 0.330 -33.816 -13.579 1.00 49.16 173 TYR A CA 1
ATOM 1260 C C . TYR A 1 173 ? 0.691 -33.776 -12.090 1.00 49.16 173 TYR A C 1
ATOM 1262 O O . TYR A 1 173 ? 1.584 -33.007 -11.721 1.00 49.16 173 TYR A O 1
ATOM 1270 N N . PRO A 1 174 ? 0.034 -34.566 -11.224 1.00 40.72 174 PRO A N 1
ATOM 1271 C CA . PRO A 1 174 ? 0.476 -34.703 -9.846 1.00 40.72 174 PRO A CA 1
ATOM 1272 C C . PRO A 1 174 ? 1.877 -35.323 -9.851 1.00 40.72 174 PRO A C 1
ATOM 1274 O O . PRO A 1 174 ? 2.056 -36.481 -10.222 1.00 40.72 174 PRO A O 1
ATOM 1277 N N . SER A 1 175 ? 2.879 -34.521 -9.490 1.00 43.31 175 SER A N 1
ATOM 1278 C CA . SER A 1 175 ? 4.216 -35.020 -9.195 1.00 43.31 175 SER A CA 1
ATOM 1279 C C . SER A 1 175 ? 4.153 -35.772 -7.872 1.00 43.31 175 SER A C 1
ATOM 1281 O O . SER A 1 175 ? 3.656 -35.242 -6.879 1.00 43.31 175 SER A O 1
ATOM 1283 N N . GLU A 1 176 ? 4.651 -37.003 -7.891 1.00 45.78 176 GLU A N 1
ATOM 1284 C CA . GLU A 1 176 ? 4.751 -37.904 -6.748 1.00 45.78 176 GLU A CA 1
ATOM 1285 C C . GLU A 1 176 ? 5.343 -37.204 -5.517 1.00 45.78 176 GLU A C 1
ATOM 1287 O O . GLU A 1 176 ? 6.370 -36.521 -5.572 1.00 45.78 176 GLU A O 1
ATOM 1292 N N . THR A 1 177 ? 4.641 -37.365 -4.403 1.00 38.56 177 THR A N 1
ATOM 1293 C CA . THR A 1 177 ? 4.859 -36.694 -3.128 1.00 38.56 177 THR A CA 1
ATOM 1294 C C . THR A 1 177 ? 6.125 -37.213 -2.445 1.00 38.56 177 THR A C 1
ATOM 1296 O O . THR A 1 177 ? 6.120 -38.284 -1.842 1.00 38.56 177 THR A O 1
ATOM 1299 N N . ALA A 1 178 ? 7.207 -36.431 -2.462 1.00 41.62 178 ALA A N 1
ATOM 1300 C CA . ALA A 1 178 ? 8.320 -36.631 -1.536 1.00 41.62 178 ALA A CA 1
ATOM 1301 C C . ALA A 1 178 ? 7.917 -36.119 -0.142 1.00 41.62 178 ALA A C 1
ATOM 1303 O O . ALA A 1 178 ? 7.831 -34.920 0.130 1.00 41.62 178 ALA A O 1
ATOM 1304 N N . GLN A 1 179 ? 7.625 -37.077 0.728 1.00 44.44 179 GLN A N 1
ATOM 1305 C CA . GLN A 1 179 ? 7.236 -36.936 2.125 1.00 44.44 179 GLN A CA 1
ATOM 1306 C C . GLN A 1 179 ? 8.286 -36.127 2.913 1.00 44.44 179 GLN A C 1
ATOM 1308 O O . GLN A 1 179 ? 9.406 -36.584 3.127 1.00 44.44 179 GLN A O 1
ATOM 1313 N N . SER A 1 180 ? 7.926 -34.915 3.346 1.00 42.56 180 SER A N 1
ATOM 1314 C CA . SER A 1 180 ? 8.715 -34.115 4.295 1.00 42.56 180 SER A CA 1
ATOM 1315 C C . SER A 1 180 ? 8.128 -34.236 5.710 1.00 42.56 180 SER A C 1
ATOM 1317 O O . SER A 1 180 ? 6.904 -34.289 5.851 1.00 42.56 180 SER A O 1
ATOM 1319 N N . PRO A 1 181 ? 8.969 -34.300 6.760 1.00 52.50 181 PRO A N 1
ATOM 1320 C CA . PRO A 1 181 ? 8.546 -34.563 8.136 1.00 52.50 181 PRO A CA 1
ATOM 1321 C C . PRO A 1 181 ? 7.749 -33.397 8.755 1.00 52.50 181 PRO A C 1
ATOM 1323 O O . PRO A 1 181 ? 7.844 -32.258 8.288 1.00 52.50 181 PRO A O 1
ATOM 1326 N N . PRO A 1 182 ? 6.969 -33.665 9.823 1.00 48.97 182 PRO A N 1
ATOM 1327 C CA . PRO A 1 182 ? 6.025 -32.717 10.404 1.00 48.97 182 PRO A CA 1
ATOM 1328 C C . PRO A 1 182 ? 6.745 -31.496 10.984 1.00 48.97 182 PRO A C 1
ATOM 1330 O O . PRO A 1 182 ? 7.526 -31.599 11.931 1.00 48.97 182 PRO A O 1
ATOM 1333 N N . ARG A 1 183 ? 6.462 -30.319 10.417 1.00 42.66 183 ARG A N 1
ATOM 1334 C CA . ARG A 1 183 ? 6.900 -29.029 10.952 1.00 42.66 183 ARG A CA 1
ATOM 1335 C C . ARG A 1 183 ? 5.874 -28.559 11.978 1.00 42.66 183 ARG A C 1
ATOM 1337 O O . ARG A 1 183 ? 4.724 -28.293 11.643 1.00 42.66 183 ARG A O 1
ATOM 1344 N N . SER A 1 184 ? 6.312 -28.507 13.229 1.00 46.53 184 SER A N 1
ATOM 1345 C CA . SER A 1 184 ? 5.559 -28.061 14.396 1.00 46.53 184 SER A CA 1
ATOM 1346 C C . SER A 1 184 ? 4.840 -26.732 14.156 1.00 46.53 184 SER A C 1
ATOM 1348 O O . SER A 1 184 ? 5.450 -25.753 13.726 1.00 46.53 184 SER A O 1
ATOM 1350 N N . ALA A 1 185 ? 3.548 -26.710 14.482 1.00 51.03 185 ALA A N 1
ATOM 1351 C CA . ALA A 1 185 ? 2.707 -25.523 14.513 1.00 51.03 185 ALA A CA 1
ATOM 1352 C C . ALA A 1 185 ? 3.233 -24.530 15.564 1.00 51.03 185 ALA A C 1
ATOM 1354 O O . ALA A 1 185 ? 3.040 -24.707 16.766 1.00 51.03 185 ALA A O 1
ATOM 1355 N N . GLY A 1 186 ? 3.937 -23.499 15.103 1.00 52.78 186 GLY A N 1
ATOM 1356 C CA . GLY A 1 186 ? 4.259 -22.319 15.895 1.00 52.78 186 GLY A CA 1
ATOM 1357 C C . GLY A 1 186 ? 3.166 -21.276 15.704 1.00 52.78 186 GLY A C 1
ATOM 1358 O O . GLY A 1 186 ? 2.905 -20.877 14.572 1.00 52.78 186 GLY A O 1
ATOM 1359 N N . LEU A 1 187 ? 2.531 -20.843 16.799 1.00 50.69 187 LEU A N 1
ATOM 1360 C CA . LEU A 1 187 ? 1.610 -19.707 16.781 1.00 50.69 187 LEU A CA 1
ATOM 1361 C C . LEU A 1 187 ? 2.332 -18.472 16.233 1.00 50.69 187 LEU A C 1
ATOM 1363 O O . LEU A 1 187 ? 3.407 -18.099 16.715 1.00 50.69 187 LEU A O 1
ATOM 1367 N N . THR A 1 188 ? 1.733 -17.854 15.221 1.00 57.84 188 THR A N 1
ATOM 1368 C CA . THR A 1 188 ? 2.213 -16.622 14.604 1.00 57.84 188 THR A CA 1
ATOM 1369 C C . THR A 1 188 ? 2.221 -15.490 15.635 1.00 57.84 188 THR A C 1
ATOM 1371 O O . THR A 1 188 ? 1.386 -15.401 16.534 1.00 57.84 188 THR A O 1
ATOM 1374 N N . GLN A 1 189 ? 3.224 -14.620 15.534 1.00 51.56 189 GLN A N 1
ATOM 1375 C CA . GLN A 1 189 ? 3.540 -13.579 16.518 1.00 51.56 189 GLN A CA 1
ATOM 1376 C C . GLN A 1 189 ? 2.403 -12.550 16.718 1.00 51.56 189 GLN A C 1
ATOM 1378 O O . GLN A 1 189 ? 2.368 -11.875 17.746 1.00 51.56 189 GLN A O 1
ATOM 1383 N N . SER A 1 190 ? 1.452 -12.480 15.779 1.00 48.31 190 SER A N 1
ATOM 1384 C CA . SER A 1 190 ? 0.300 -11.571 15.804 1.00 48.31 190 SER A CA 1
ATOM 1385 C C . SER A 1 190 ? -0.808 -11.983 16.783 1.00 48.31 190 SER A C 1
ATOM 1387 O O . SER A 1 190 ? -1.453 -11.103 17.350 1.00 48.31 190 SER A O 1
ATOM 1389 N N . ASP A 1 191 ? -0.968 -13.275 17.098 1.00 49.72 191 ASP A N 1
ATOM 1390 C CA . ASP A 1 191 ? -1.988 -13.733 18.065 1.00 49.72 191 ASP A CA 1
ATOM 1391 C C . ASP A 1 191 ? -1.653 -13.347 19.519 1.00 49.72 191 ASP A C 1
ATOM 1393 O O . ASP A 1 191 ? -2.525 -13.314 20.390 1.00 49.72 191 ASP A O 1
ATOM 1397 N N . LYS A 1 192 ? -0.392 -12.993 19.810 1.00 47.41 192 LYS A N 1
ATOM 1398 C CA . LYS A 1 192 ? 0.039 -12.563 21.154 1.00 47.41 192 LYS A CA 1
ATOM 1399 C C . LYS A 1 192 ? -0.353 -11.126 21.506 1.00 47.41 192 LYS A C 1
ATOM 1401 O O . LYS A 1 192 ? -0.400 -10.804 22.691 1.00 47.41 192 LYS A O 1
ATOM 1406 N N . ILE A 1 193 ? -0.621 -10.263 20.525 1.00 50.97 193 ILE A N 1
ATOM 1407 C CA . ILE A 1 193 ? -0.844 -8.828 20.777 1.00 50.97 193 ILE A CA 1
ATOM 1408 C C . ILE A 1 193 ? -2.323 -8.541 21.086 1.00 50.97 193 ILE A C 1
ATOM 1410 O O . ILE A 1 193 ? -2.624 -7.701 21.934 1.00 50.97 193 ILE A O 1
ATOM 1414 N N . ALA A 1 194 ? -3.250 -9.302 20.497 1.00 47.31 194 ALA A N 1
ATOM 1415 C CA . ALA A 1 194 ? -4.688 -9.096 20.682 1.00 47.31 194 ALA A CA 1
ATOM 1416 C C . ALA A 1 194 ? -5.189 -9.411 22.110 1.00 47.31 194 ALA A C 1
ATOM 1418 O O . ALA A 1 194 ? -6.141 -8.793 22.583 1.00 47.31 194 ALA A O 1
ATOM 1419 N N . LEU A 1 195 ? -4.531 -10.317 22.844 1.00 52.25 195 LEU A N 1
ATOM 1420 C CA . LEU A 1 195 ? -4.961 -10.711 24.196 1.00 52.25 195 LEU A CA 1
ATOM 1421 C C . LEU A 1 195 ? -4.559 -9.723 25.305 1.00 52.25 195 LEU A C 1
ATOM 1423 O O . LEU A 1 195 ? -5.151 -9.742 26.383 1.00 52.25 195 LEU A O 1
ATOM 1427 N N . ILE A 1 196 ? -3.580 -8.845 25.066 1.00 49.19 196 ILE A N 1
ATOM 1428 C CA . ILE A 1 196 ? -3.022 -7.982 26.121 1.00 49.19 196 ILE A CA 1
ATOM 1429 C C . ILE A 1 196 ? -3.856 -6.704 26.314 1.00 49.19 196 ILE A C 1
ATOM 1431 O O . ILE A 1 196 ? -4.013 -6.238 27.442 1.00 49.19 196 ILE A O 1
ATOM 1435 N N . LEU A 1 197 ? -4.463 -6.159 25.256 1.00 47.38 197 LEU A N 1
ATOM 1436 C CA . LEU A 1 197 ? -5.202 -4.889 25.341 1.00 47.38 197 LEU A CA 1
ATOM 1437 C C . LEU A 1 197 ? -6.618 -5.033 25.924 1.00 47.38 197 LEU A C 1
ATOM 1439 O O . LEU A 1 197 ? -7.117 -4.100 26.552 1.00 47.38 197 LEU A O 1
ATOM 1443 N N . GLY A 1 198 ? -7.243 -6.210 25.810 1.00 49.94 198 GLY A N 1
ATO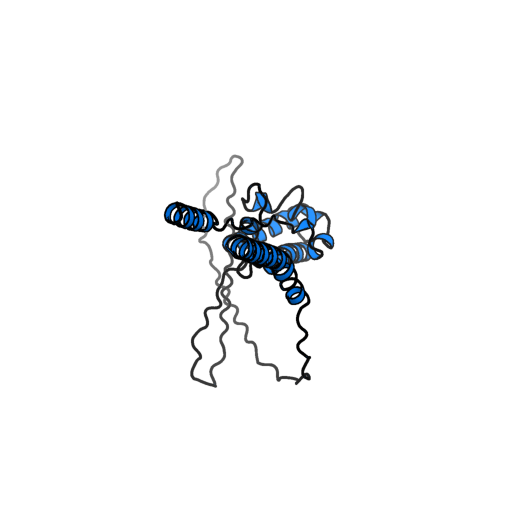M 1444 C CA . GLY A 1 198 ? -8.573 -6.460 26.381 1.00 49.94 198 GLY A CA 1
ATOM 1445 C C . GLY A 1 198 ? -8.595 -6.535 27.914 1.00 49.94 198 GLY A C 1
ATOM 1446 O O . GLY A 1 198 ? -9.605 -6.215 28.541 1.00 49.94 198 GLY A O 1
ATOM 1447 N N . LEU A 1 199 ? -7.476 -6.913 28.543 1.00 51.25 199 LEU A N 1
ATOM 1448 C CA . LEU A 1 199 ? -7.416 -7.162 29.988 1.00 51.25 199 LEU A CA 1
ATOM 1449 C C . LEU A 1 199 ? -7.097 -5.894 30.803 1.00 51.25 199 LEU A C 1
ATOM 1451 O O . LEU A 1 199 ? -7.505 -5.779 31.958 1.00 51.25 199 LEU A O 1
ATOM 1455 N N . VAL A 1 200 ? -6.419 -4.914 30.197 1.00 53.84 200 VAL A N 1
ATOM 1456 C CA . VAL A 1 200 ? -5.944 -3.703 30.894 1.00 53.84 200 VAL A CA 1
ATOM 1457 C C . VAL A 1 200 ? -7.059 -2.672 31.108 1.00 53.84 200 VAL A C 1
ATOM 1459 O O . VAL A 1 200 ? -7.059 -1.983 32.126 1.00 53.84 200 VAL A O 1
ATOM 1462 N N . ILE A 1 201 ? -8.046 -2.590 30.210 1.00 56.66 201 ILE A N 1
ATOM 1463 C CA . ILE A 1 201 ? -9.129 -1.593 30.310 1.00 56.66 201 ILE A CA 1
ATOM 1464 C C . ILE A 1 201 ? -10.334 -2.132 31.108 1.00 56.66 201 ILE A C 1
ATOM 1466 O O . ILE A 1 201 ? -11.003 -1.371 31.808 1.00 56.66 201 ILE A O 1
ATOM 1470 N N . GLY A 1 202 ? -10.590 -3.446 31.085 1.00 53.84 202 GLY A N 1
ATOM 1471 C CA . GLY A 1 202 ? -11.744 -4.047 31.772 1.00 53.84 202 GLY A CA 1
ATOM 1472 C C . GLY A 1 202 ? -11.603 -4.138 33.299 1.00 53.84 202 GLY A C 1
ATOM 1473 O O . GLY A 1 202 ? -12.553 -3.873 34.040 1.00 53.84 202 GLY A O 1
ATOM 1474 N N . LEU A 1 203 ? -10.409 -4.468 33.797 1.00 61.44 203 LEU A N 1
ATOM 1475 C CA . LEU A 1 203 ? -10.167 -4.679 35.230 1.00 61.44 203 LEU A CA 1
ATOM 1476 C C . LEU A 1 203 ? -10.377 -3.433 36.113 1.00 61.44 203 LEU A C 1
ATOM 1478 O O . LEU A 1 203 ? -11.121 -3.548 37.091 1.00 61.44 203 LEU A O 1
ATOM 1482 N N . PRO A 1 204 ? -9.829 -2.239 35.808 1.00 69.06 204 PRO A N 1
ATOM 1483 C CA . PRO A 1 204 ? -10.029 -1.075 36.674 1.00 69.06 204 PRO A CA 1
ATOM 1484 C C . PRO A 1 204 ? -11.499 -0.625 36.734 1.00 69.06 204 PRO A C 1
ATOM 1486 O O . PRO A 1 204 ? -11.970 -0.220 37.800 1.00 69.06 204 PRO A O 1
ATOM 1489 N N . GLY A 1 205 ? -12.256 -0.774 35.638 1.00 72.31 205 GLY A N 1
ATOM 1490 C CA . GLY A 1 205 ? -13.691 -0.468 35.606 1.00 72.31 205 GLY A CA 1
ATOM 1491 C C . GLY A 1 205 ? -14.511 -1.372 36.534 1.00 72.31 205 GLY A C 1
ATOM 1492 O O . GLY A 1 205 ? -15.341 -0.893 37.313 1.00 72.31 205 GLY A O 1
ATOM 1493 N N . THR A 1 206 ? -14.242 -2.682 36.523 1.00 80.81 206 THR A N 1
ATOM 1494 C CA . THR A 1 206 ? -14.954 -3.634 37.398 1.00 80.81 206 THR A CA 1
ATOM 1495 C C . THR A 1 206 ? -14.655 -3.408 38.882 1.00 80.81 206 THR A C 1
ATOM 1497 O O . THR A 1 206 ? -15.579 -3.431 39.698 1.00 80.81 206 THR A O 1
ATOM 1500 N N . VAL A 1 207 ? -13.405 -3.093 39.237 1.00 83.56 207 VAL A N 1
ATOM 1501 C CA . VAL A 1 207 ? -13.004 -2.841 40.632 1.00 83.56 207 VAL A CA 1
ATOM 1502 C C . VAL A 1 207 ? -13.673 -1.581 41.184 1.00 83.56 207 VAL A C 1
ATOM 1504 O O . VAL A 1 207 ? -14.211 -1.615 42.292 1.00 83.56 207 VAL A O 1
ATOM 1507 N N . ALA A 1 208 ? -13.723 -0.493 40.406 1.00 84.38 208 ALA A N 1
ATOM 1508 C CA . ALA A 1 208 ? -14.409 0.734 40.816 1.00 84.38 208 ALA A CA 1
ATOM 1509 C C . ALA A 1 208 ? -15.917 0.510 41.031 1.00 84.38 208 ALA A C 1
ATOM 1511 O O . ALA A 1 208 ? -16.492 1.009 42.001 1.00 84.38 208 ALA A O 1
ATOM 1512 N N . THR A 1 209 ? -16.544 -0.294 40.167 1.00 88.31 209 THR A N 1
ATOM 1513 C CA . THR A 1 209 ? -17.980 -0.606 40.244 1.00 88.31 209 THR A CA 1
ATOM 1514 C C . THR A 1 209 ? -18.311 -1.438 41.487 1.00 88.31 209 THR A C 1
ATOM 1516 O O . THR A 1 209 ? -19.259 -1.127 42.214 1.00 88.31 209 THR A O 1
ATOM 1519 N N . ILE A 1 210 ? -17.493 -2.454 41.782 1.00 91.31 210 ILE A N 1
ATOM 1520 C CA . ILE A 1 210 ? -17.636 -3.287 42.984 1.00 91.31 210 ILE A CA 1
ATOM 1521 C C . ILE A 1 210 ? -17.410 -2.447 44.246 1.00 91.31 210 ILE A C 1
ATOM 1523 O O . ILE A 1 210 ? -18.195 -2.538 45.191 1.00 91.31 210 ILE A O 1
ATOM 1527 N N . TRP A 1 211 ? -16.392 -1.582 44.258 1.00 92.75 211 TRP A N 1
ATOM 1528 C CA . TRP A 1 211 ? -16.105 -0.712 45.400 1.00 92.75 211 TRP A CA 1
ATOM 1529 C C . TRP A 1 211 ? -17.253 0.264 45.692 1.00 92.75 211 TRP A C 1
ATOM 1531 O O . TRP A 1 211 ? -17.684 0.374 46.841 1.00 92.75 211 TRP A O 1
ATOM 1541 N N . MET A 1 212 ? -17.819 0.895 44.657 1.00 91.62 212 MET A N 1
ATOM 1542 C CA . MET A 1 212 ? -19.007 1.751 44.779 1.00 91.62 212 MET A CA 1
ATOM 1543 C C . MET A 1 212 ? -20.225 0.987 45.317 1.00 91.62 212 MET A C 1
ATOM 1545 O O . MET A 1 212 ? -20.910 1.483 46.215 1.00 91.62 212 MET A O 1
ATOM 1549 N N . CYS A 1 213 ? -20.482 -0.231 44.824 1.00 89.56 213 CYS A N 1
ATOM 1550 C CA . CYS A 1 213 ? -21.565 -1.075 45.341 1.00 89.56 213 CYS A CA 1
ATOM 1551 C C . CYS A 1 213 ? -21.370 -1.415 46.825 1.00 89.56 213 CYS A C 1
ATOM 1553 O O . CYS A 1 213 ? -22.287 -1.226 47.628 1.00 89.56 213 CYS A O 1
ATOM 1555 N N . CYS A 1 214 ? -20.173 -1.859 47.213 1.00 88.06 214 CYS A N 1
ATOM 1556 C CA . CYS A 1 214 ? -19.852 -2.182 48.603 1.00 88.06 214 CYS A CA 1
ATOM 1557 C C . CYS A 1 214 ? -19.976 -0.956 49.520 1.00 88.06 214 CYS A C 1
ATOM 1559 O O . CYS A 1 214 ? -20.504 -1.061 50.629 1.00 88.06 214 CYS A O 1
ATOM 1561 N N . TYR A 1 215 ? -19.543 0.218 49.053 1.00 90.75 215 TYR A N 1
ATOM 1562 C CA . TYR A 1 215 ? -19.667 1.470 49.798 1.00 90.75 215 TYR A CA 1
ATOM 1563 C C . TYR A 1 215 ? -21.135 1.864 50.022 1.00 90.75 215 TYR A C 1
ATOM 1565 O O . TYR A 1 215 ? -21.520 2.232 51.134 1.00 90.75 215 TYR A O 1
ATOM 1573 N N . ALA A 1 216 ? -21.981 1.728 48.997 1.00 87.19 216 ALA A N 1
ATOM 1574 C CA . ALA A 1 216 ? -23.406 2.038 49.092 1.00 87.19 216 ALA A CA 1
ATOM 1575 C C . ALA A 1 216 ? -24.159 1.110 50.063 1.00 87.19 216 ALA A C 1
ATOM 1577 O O . ALA A 1 216 ? -25.037 1.578 50.791 1.00 87.19 216 ALA A O 1
ATOM 1578 N N . ILE A 1 217 ? -23.805 -0.180 50.110 1.00 90.25 217 ILE A N 1
ATOM 1579 C CA . ILE A 1 217 ? -24.394 -1.149 51.050 1.00 90.25 217 ILE A CA 1
ATOM 1580 C C . ILE A 1 217 ? -23.964 -0.831 52.484 1.00 90.25 217 ILE A C 1
ATOM 1582 O O . ILE A 1 217 ? -24.804 -0.783 53.380 1.00 90.25 217 ILE A O 1
ATOM 1586 N N . ARG A 1 218 ? -22.676 -0.534 52.697 1.00 88.75 218 ARG A N 1
ATOM 1587 C CA . ARG A 1 218 ? -22.137 -0.224 54.029 1.00 88.75 218 ARG A CA 1
ATOM 1588 C C . ARG A 1 218 ? -22.708 1.061 54.627 1.00 88.75 218 ARG A C 1
ATOM 1590 O O . ARG A 1 218 ? -22.732 1.199 55.837 1.00 88.75 218 ARG A O 1
ATOM 1597 N N . ARG A 1 219 ? -23.173 1.993 53.792 1.00 90.25 219 ARG A N 1
ATOM 1598 C CA . ARG A 1 219 ? -23.809 3.241 54.237 1.00 90.25 219 ARG A CA 1
ATOM 1599 C C . ARG A 1 219 ? -25.286 3.072 54.623 1.00 90.25 219 ARG A C 1
ATOM 1601 O O . ARG A 1 219 ? -25.879 4.015 55.137 1.00 90.25 219 ARG A O 1
ATOM 1608 N N . ARG A 1 220 ? -25.900 1.922 54.317 1.00 79.44 220 ARG A N 1
ATOM 1609 C CA . ARG A 1 220 ? -27.307 1.622 54.641 1.00 79.44 220 ARG A CA 1
ATOM 1610 C C . ARG A 1 220 ? -27.496 0.784 55.907 1.00 79.44 220 ARG A C 1
ATOM 1612 O O . ARG A 1 220 ? -28.641 0.621 56.316 1.00 79.44 220 ARG A O 1
ATOM 1619 N N . ILE A 1 221 ? -26.418 0.241 56.467 1.00 77.19 221 ILE A N 1
ATOM 1620 C CA . ILE A 1 221 ? -26.394 -0.484 57.745 1.00 77.19 221 ILE A CA 1
ATOM 1621 C C . ILE A 1 221 ? -25.918 0.496 58.812 1.00 77.19 221 ILE A C 1
ATOM 1623 O O . ILE A 1 221 ? -26.534 0.510 59.896 1.00 77.19 221 ILE A O 1
#

Secondary structure (DSSP, 8-state):
-HHHHHHHHHHHHHT--------B--GGGSHHHHTS-HHHHHHHHSTT-HHHHTTPPSS-BHHHHT-TTTHHHHHHHHHHHHHHHH-TT-HHHHHHHHHHHHHHHHHTT-TTSS------PPPPS-TTS-----------------------------PPP------------------PPP---PPPTTHHHHHHHHHHHHHHHHHHHHHHHHHHHHT--

Organism: NCBI:txid1392246

Radius of gyration: 28.49 Å; chains: 1; bounding box: 50×59×105 Å

Foldseek 3Di:
DVVVVVVVVVVVVVVPDDPPPFAADDLCVDPLLVPADPQLVCQPPNVVHLCVQQPHDPPHGLCRLQDLVRLVSSLVSSLVSCCVRVHVPVPVNSVSSSVSSQVSSVVVVRPNVPDDDPPPDPDDPDPPDDPQDDDPDPDDDDDPDDDDDDDDDDDDDDDDDDDDDDDDRDDDDPDDDPDDDDDDDDDDPVVVPVVPVVVPVPVVVVVVVVVVVVVVVVVVD

pLDDT: mean 70.36, std 23.2, range [33.78, 97.94]